Protein AF-A0A2E9MGS4-F1 (afdb_monomer_lite)

Secondary structure (DSSP, 8-state):
---HHHHHHHHHHS----TT-S-HHHHHHHHHHHHHHHHHHHTT---THHHH-TTSS-EEEEEEPTT-SSTT-EEEEEEE-GGGT-HHHHHHHT-HHHHHHHHHHH-S-------EEE---TT------S-------GGGTTTTT-----------B-SSPPPHHHHHHHHHHHT-TT--EEE--TTTTBSSSSPP--GGGTHHHHHHHHHHH-SSSEEE---TTGGGGTS-HHHHHHHHHHHHHTTT-HHIIIIIHHHHHHTPPPPPPPPP----PPP-

Sequence (280 aa):
MLSATEIESFRDQGFLVKRATFDADEIARLREGFTYIESLVEEGGIDPQYLSGKDREVHIHIQPQAGAADASVRCLRKVQWPSMSHPAFEQLRTSPKFAALLEPLIGTTLKQYINQINFKMPGGQIEFPWHQDIRPIPAFSAQVDNYVQTIIVVVRVDGEAPDPEWVSFFQAVAEQPQVYLKVSALVENSAQQPAPADTDYYRPTLDTLRAAFGEDRLFFGSNWPVCERSATYETCIGIVRDYFEARDTSEKFVWDNAKACYGLPDHPQPASEGTDGPSD

Structure (mmCIF, N/CA/C/O backbone):
data_AF-A0A2E9MGS4-F1
#
_entry.id   AF-A0A2E9MGS4-F1
#
loop_
_atom_site.group_PDB
_atom_site.id
_atom_site.type_symbol
_atom_site.label_atom_id
_atom_site.label_alt_id
_atom_site.label_comp_id
_atom_site.label_asym_id
_atom_site.label_entity_id
_atom_site.label_seq_id
_atom_site.pdbx_PDB_ins_code
_atom_site.Cartn_x
_atom_site.Cartn_y
_atom_site.Cartn_z
_atom_site.occupancy
_atom_site.B_iso_or_equiv
_atom_site.auth_seq_id
_atom_site.auth_comp_id
_atom_site.auth_asym_id
_atom_site.auth_atom_id
_atom_site.pdbx_PDB_model_num
ATOM 1 N N . MET A 1 1 ? -14.160 -21.605 2.314 1.00 84.38 1 MET A N 1
ATOM 2 C CA . MET A 1 1 ? -13.618 -21.097 1.037 1.00 84.38 1 MET A CA 1
ATOM 3 C C . MET A 1 1 ? -14.587 -20.092 0.439 1.00 84.38 1 MET A C 1
ATOM 5 O O . MET A 1 1 ? -15.795 -20.239 0.635 1.00 84.38 1 MET A O 1
ATOM 9 N N . LEU A 1 2 ? -14.063 -19.074 -0.237 1.00 94.00 2 LEU A N 1
ATOM 10 C CA . LEU A 1 2 ? -14.865 -18.136 -1.021 1.00 94.00 2 LEU A CA 1
ATOM 11 C C . LEU A 1 2 ? -15.141 -18.711 -2.413 1.00 94.00 2 LEU A C 1
ATOM 13 O O . LEU A 1 2 ? -14.295 -19.400 -2.978 1.00 94.00 2 LEU A O 1
ATOM 17 N N . SER A 1 3 ? -16.328 -18.447 -2.944 1.00 95.06 3 SER A N 1
ATOM 18 C CA . SER A 1 3 ? -16.670 -18.717 -4.344 1.00 95.06 3 SER A CA 1
ATOM 19 C C . SER A 1 3 ? -16.091 -17.643 -5.271 1.00 95.06 3 SER A C 1
ATOM 21 O O . SER A 1 3 ? -15.780 -16.538 -4.827 1.00 95.06 3 SER A O 1
ATOM 23 N N . ALA A 1 4 ? -15.992 -17.938 -6.572 1.00 96.38 4 ALA A N 1
ATOM 24 C CA . ALA A 1 4 ? -15.538 -16.968 -7.573 1.00 96.38 4 ALA A CA 1
ATOM 25 C C . ALA A 1 4 ? -16.390 -15.686 -7.562 1.00 96.38 4 ALA A C 1
ATOM 27 O O . ALA A 1 4 ? -15.848 -14.586 -7.537 1.00 96.38 4 ALA A O 1
ATOM 28 N N . THR A 1 5 ? -17.713 -15.828 -7.453 1.00 96.81 5 THR A N 1
ATOM 29 C CA . THR A 1 5 ? -18.650 -14.699 -7.377 1.00 96.81 5 THR A CA 1
ATOM 30 C C . THR A 1 5 ? -18.433 -13.835 -6.133 1.00 96.81 5 THR A C 1
ATOM 32 O O . THR A 1 5 ? -18.512 -12.614 -6.213 1.00 96.81 5 THR A O 1
ATOM 35 N N . GLU A 1 6 ? -18.127 -14.436 -4.977 1.00 96.56 6 GLU A N 1
ATOM 36 C CA . GLU A 1 6 ? -17.804 -13.675 -3.759 1.00 96.56 6 GLU A CA 1
ATOM 37 C C . GLU A 1 6 ? -16.495 -12.883 -3.918 1.00 96.56 6 GLU A C 1
ATOM 39 O O . GLU A 1 6 ? -16.398 -11.756 -3.435 1.00 96.56 6 GLU A O 1
ATOM 44 N N . ILE A 1 7 ? -15.502 -13.450 -4.610 1.00 96.75 7 ILE A N 1
ATOM 45 C CA . ILE A 1 7 ? -14.219 -12.785 -4.882 1.00 96.75 7 ILE A CA 1
ATOM 46 C C . ILE A 1 7 ? -14.409 -11.618 -5.856 1.00 96.75 7 ILE A C 1
ATOM 48 O O . ILE A 1 7 ? -13.893 -10.529 -5.615 1.00 96.75 7 ILE A O 1
ATOM 52 N N . GLU A 1 8 ? -15.157 -11.822 -6.941 1.00 96.38 8 GLU A N 1
ATOM 53 C CA . GLU A 1 8 ? -15.475 -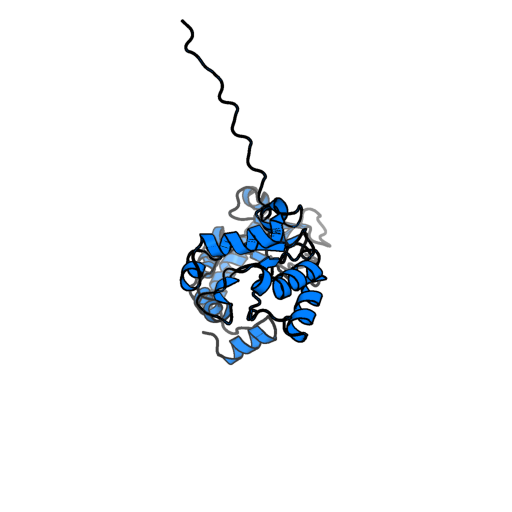10.765 -7.907 1.00 96.38 8 GLU A CA 1
ATOM 54 C C . GLU A 1 8 ? -16.277 -9.638 -7.256 1.00 96.38 8 GLU A C 1
ATOM 56 O O . GLU A 1 8 ? -15.905 -8.475 -7.384 1.00 96.38 8 GLU A O 1
ATOM 61 N N . SER A 1 9 ? -17.303 -9.975 -6.468 1.00 95.75 9 SER A N 1
ATOM 62 C CA . SER A 1 9 ? -18.088 -8.984 -5.729 1.00 95.75 9 SER A CA 1
ATOM 63 C C . SER A 1 9 ? -17.233 -8.180 -4.752 1.00 95.75 9 SER A C 1
ATOM 65 O O . SER A 1 9 ? -17.444 -6.978 -4.629 1.00 95.75 9 SER A O 1
ATOM 67 N N . PHE A 1 10 ? -16.270 -8.807 -4.067 1.00 95.62 10 PHE A N 1
ATOM 68 C CA . PHE A 1 10 ? -15.347 -8.086 -3.191 1.00 95.62 10 PHE A CA 1
ATOM 69 C C . PHE A 1 10 ? -14.479 -7.093 -3.974 1.00 95.62 10 PHE A C 1
ATOM 71 O O . PHE A 1 10 ? -14.284 -5.968 -3.523 1.00 95.62 10 PHE A O 1
ATOM 78 N N . ARG A 1 11 ? -13.968 -7.494 -5.146 1.00 93.19 11 ARG A N 1
ATOM 79 C CA . ARG A 1 11 ? -13.133 -6.633 -6.001 1.00 93.19 11 ARG A CA 1
ATOM 80 C C . ARG A 1 11 ? -13.907 -5.448 -6.576 1.00 93.19 11 ARG A C 1
ATOM 82 O O . ARG A 1 11 ? -13.329 -4.379 -6.716 1.00 93.19 11 ARG A O 1
ATOM 89 N N . ASP A 1 12 ? -15.183 -5.646 -6.886 1.00 95.44 12 ASP A N 1
ATOM 90 C CA . ASP A 1 12 ? -16.062 -4.614 -7.440 1.00 95.44 12 ASP A CA 1
ATOM 91 C C . ASP A 1 12 ? -16.575 -3.639 -6.363 1.00 95.44 12 ASP A C 1
ATOM 93 O O . ASP A 1 12 ? -16.521 -2.425 -6.531 1.00 95.44 12 ASP A O 1
ATOM 97 N N . GLN A 1 13 ? -17.029 -4.161 -5.219 1.00 94.38 13 GLN A N 1
ATOM 98 C CA . GLN A 1 13 ? -17.712 -3.370 -4.185 1.00 94.38 13 GLN A CA 1
ATOM 99 C C . GLN A 1 13 ? -16.785 -2.894 -3.055 1.00 94.38 13 GLN A C 1
ATOM 101 O O . GLN A 1 13 ? -17.169 -2.046 -2.252 1.00 94.38 13 GLN A O 1
ATOM 106 N N . GLY A 1 14 ? -15.588 -3.473 -2.929 1.00 89.69 14 GLY A N 1
ATOM 107 C CA . GLY A 1 14 ? -14.649 -3.197 -1.837 1.00 89.69 14 GLY A CA 1
ATOM 108 C C . GLY A 1 14 ? -15.016 -3.842 -0.492 1.00 89.69 14 GLY A C 1
ATOM 109 O O . GLY A 1 14 ? -14.298 -3.656 0.490 1.00 89.69 14 GLY A O 1
ATOM 110 N N . PHE A 1 15 ? -16.108 -4.613 -0.419 1.00 92.75 15 PHE A N 1
ATOM 111 C CA . PHE A 1 15 ? -16.510 -5.361 0.776 1.00 92.75 15 PHE A CA 1
ATOM 112 C C . PHE A 1 15 ? -17.219 -6.679 0.424 1.00 92.75 15 PHE A C 1
ATOM 114 O O . PHE A 1 15 ? -17.714 -6.868 -0.683 1.00 92.75 15 PHE A O 1
ATOM 121 N N . LEU A 1 16 ? -17.276 -7.604 1.390 1.00 94.25 16 LEU A N 1
ATOM 122 C CA . LEU A 1 16 ? -17.970 -8.889 1.271 1.00 94.25 16 LEU A CA 1
ATOM 123 C C . LEU A 1 16 ? -18.628 -9.269 2.603 1.00 94.25 16 LEU A C 1
ATOM 125 O O . LEU A 1 16 ? -18.038 -9.096 3.668 1.00 94.25 16 LEU A O 1
ATOM 129 N N . VAL A 1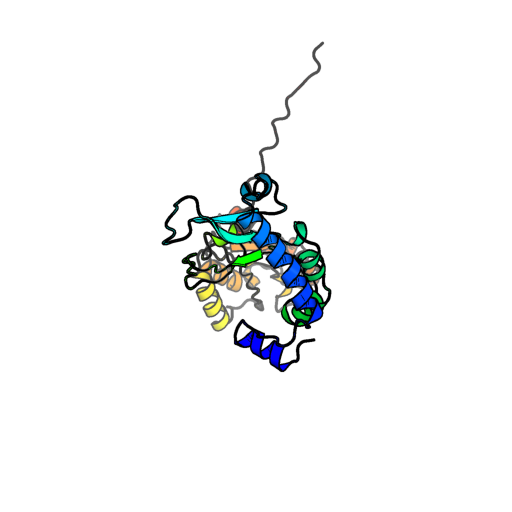 17 ? -19.821 -9.867 2.542 1.00 94.25 17 VAL A N 1
ATOM 130 C CA . VAL A 1 17 ? -20.495 -10.461 3.707 1.00 94.25 17 VAL A CA 1
ATOM 131 C C . VAL A 1 17 ? -20.441 -11.985 3.618 1.00 94.25 17 VAL A C 1
ATOM 133 O O . VAL A 1 17 ? -21.206 -12.593 2.871 1.00 94.25 17 VAL A O 1
ATOM 136 N N . LYS A 1 18 ? -19.586 -12.622 4.432 1.00 93.88 18 LYS A N 1
ATOM 137 C CA . LYS A 1 18 ? -19.562 -14.086 4.568 1.00 93.88 18 LYS A CA 1
ATOM 138 C C . LYS A 1 18 ? -20.474 -14.542 5.707 1.00 93.88 18 LYS A C 1
ATOM 140 O O . LYS A 1 18 ? -20.202 -14.287 6.881 1.00 93.88 18 LYS A O 1
ATOM 145 N N . ARG A 1 19 ? -21.575 -15.213 5.360 1.00 93.06 19 ARG A N 1
ATOM 146 C CA . ARG A 1 19 ? -22.531 -15.775 6.329 1.00 93.06 19 ARG A CA 1
ATOM 147 C C . ARG A 1 19 ? -22.048 -17.120 6.866 1.00 93.06 19 ARG A C 1
ATOM 149 O O . ARG A 1 19 ? -21.302 -17.818 6.188 1.00 93.06 19 ARG A O 1
ATOM 156 N N . ALA A 1 20 ? -22.519 -17.472 8.065 1.00 92.00 20 ALA A N 1
ATOM 157 C CA . ALA A 1 20 ? -22.199 -18.734 8.741 1.00 92.00 20 ALA A CA 1
ATOM 158 C C . ALA A 1 20 ? -20.684 -1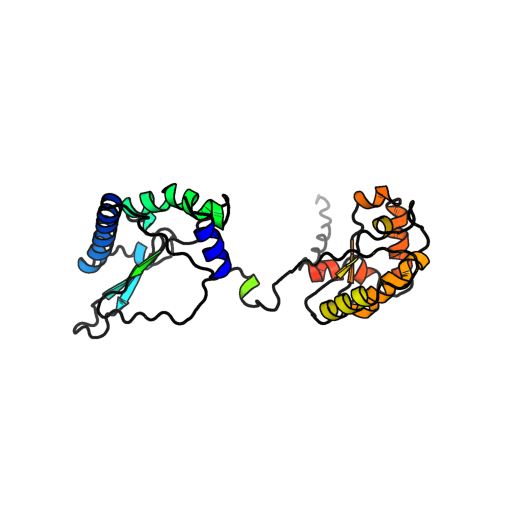8.991 8.884 1.00 92.00 20 ALA A C 1
ATOM 160 O O . ALA A 1 20 ? -20.222 -20.125 8.827 1.00 92.00 20 ALA A O 1
ATOM 161 N N . THR A 1 21 ? -19.903 -17.922 9.063 1.00 92.94 21 THR A N 1
ATOM 162 C CA . THR A 1 21 ? -18.462 -18.020 9.341 1.00 92.94 21 THR A CA 1
ATOM 163 C C . THR A 1 21 ? -18.199 -18.655 10.705 1.00 92.94 21 THR A C 1
ATOM 165 O O . THR A 1 21 ? -17.199 -19.348 10.863 1.00 92.94 21 THR A O 1
ATOM 168 N N . PHE A 1 22 ? -19.098 -18.443 11.668 1.00 94.50 22 PHE A N 1
ATOM 169 C CA . PHE A 1 22 ? -19.016 -18.993 13.016 1.00 94.50 22 PHE A CA 1
ATOM 170 C C . PHE A 1 22 ? -20.128 -20.010 13.247 1.00 94.50 22 PHE A C 1
ATOM 172 O O . PHE A 1 22 ? -21.271 -19.761 12.847 1.00 94.50 22 PHE A O 1
ATOM 179 N N . ASP A 1 23 ? -19.799 -21.117 13.902 1.00 95.12 23 ASP A N 1
ATOM 180 C CA . ASP A 1 23 ? -20.786 -22.061 14.419 1.00 95.12 23 ASP A CA 1
ATOM 181 C C . ASP A 1 23 ? -21.284 -21.668 15.826 1.00 95.12 23 ASP A C 1
ATOM 183 O O . ASP A 1 23 ? -20.876 -20.657 16.408 1.00 95.12 23 ASP A O 1
ATOM 187 N N . ALA A 1 24 ? -22.240 -22.437 16.353 1.00 97.31 24 ALA A N 1
ATOM 188 C CA . ALA A 1 24 ? -22.861 -22.152 17.643 1.00 97.31 24 ALA A CA 1
ATOM 189 C C . ALA A 1 24 ? -21.878 -22.266 18.820 1.00 97.31 24 ALA A C 1
ATOM 191 O O . ALA A 1 24 ? -21.980 -21.477 19.762 1.00 97.31 24 ALA A O 1
ATOM 192 N N . ASP A 1 25 ? -20.922 -23.193 18.751 1.00 95.94 25 ASP A N 1
ATOM 193 C CA . ASP A 1 25 ? -19.948 -23.440 19.815 1.00 95.94 25 ASP A CA 1
ATOM 194 C C . ASP A 1 25 ? -18.887 -22.335 19.837 1.00 95.94 25 ASP A C 1
ATOM 196 O O . ASP A 1 25 ? -18.520 -21.834 20.901 1.00 95.94 25 ASP A O 1
ATOM 200 N N . GLU A 1 26 ? -18.448 -21.875 18.664 1.00 95.38 26 GLU A N 1
ATOM 201 C CA . GLU A 1 26 ? -17.568 -20.715 18.526 1.00 95.38 26 GLU A CA 1
ATOM 202 C C . GLU A 1 26 ? -18.230 -19.442 19.059 1.00 95.38 26 GLU A C 1
ATOM 204 O O . GLU A 1 26 ? -17.597 -18.666 19.776 1.00 95.38 26 GLU A O 1
ATOM 209 N N . ILE A 1 27 ? -19.515 -19.230 18.756 1.00 96.44 27 ILE A N 1
ATOM 210 C CA . ILE A 1 27 ? -20.276 -18.094 19.292 1.00 96.44 27 ILE A CA 1
ATOM 211 C C . ILE A 1 27 ? -20.405 -18.200 20.816 1.00 96.44 27 ILE A C 1
ATOM 213 O O . ILE A 1 27 ? -20.228 -17.195 21.507 1.00 96.44 27 ILE A O 1
ATOM 217 N N . ALA A 1 28 ? -20.701 -19.387 21.352 1.00 96.88 28 ALA A N 1
ATOM 218 C CA . ALA A 1 28 ? -20.792 -19.608 22.794 1.00 96.88 28 ALA A CA 1
ATOM 219 C C . ALA A 1 28 ? -19.456 -19.319 23.494 1.00 96.88 28 ALA A C 1
ATOM 221 O O . ALA A 1 28 ? -19.424 -18.572 24.469 1.00 96.88 28 ALA A O 1
ATOM 222 N N . ARG A 1 29 ? -18.342 -19.800 22.937 1.00 95.81 29 ARG A N 1
ATOM 223 C CA . ARG A 1 29 ? -17.001 -19.538 23.473 1.00 95.81 29 ARG A CA 1
ATOM 224 C C . ARG A 1 29 ? -16.610 -18.065 23.393 1.00 95.81 29 ARG A C 1
ATOM 226 O O . ARG A 1 29 ? -16.000 -17.534 24.316 1.00 95.81 29 ARG A O 1
ATOM 233 N N . LEU A 1 30 ? -16.960 -17.374 22.308 1.00 95.56 30 LEU A N 1
ATOM 234 C CA . LEU A 1 30 ? -16.726 -15.933 22.220 1.00 95.56 30 LEU A CA 1
ATOM 235 C C . LEU A 1 30 ? -17.516 -15.186 23.292 1.00 95.56 30 LEU A C 1
ATOM 237 O O . LEU A 1 30 ? -16.952 -14.296 23.924 1.00 95.56 30 LEU A O 1
ATOM 241 N N . ARG A 1 31 ? -18.776 -15.571 23.543 1.00 96.50 31 ARG A N 1
ATOM 242 C CA . ARG A 1 31 ? -19.599 -14.983 24.612 1.00 96.50 31 ARG A CA 1
ATOM 243 C C . ARG A 1 31 ? -18.935 -15.087 25.980 1.00 96.50 31 ARG A C 1
ATOM 245 O O . ARG A 1 31 ? -18.943 -14.089 26.683 1.00 96.50 31 ARG A O 1
ATOM 252 N N . GLU A 1 32 ? -18.306 -16.213 26.315 1.00 96.31 32 GLU A N 1
ATOM 253 C CA . GLU A 1 32 ? -17.529 -16.342 27.561 1.00 96.31 32 GLU A CA 1
ATOM 254 C C . GLU A 1 32 ? -16.456 -15.245 27.670 1.00 96.31 32 GLU A C 1
ATOM 256 O O . GLU A 1 32 ? -16.353 -14.573 28.693 1.00 96.31 32 GLU A O 1
ATOM 261 N N . GLY A 1 33 ? -15.711 -14.997 26.586 1.00 94.56 33 GLY A N 1
ATOM 262 C CA . GLY A 1 33 ? -14.701 -13.937 26.546 1.00 94.56 33 GLY A CA 1
ATOM 263 C C . GLY A 1 33 ? -15.283 -12.522 26.636 1.00 94.56 33 GLY A C 1
ATOM 264 O O . GLY A 1 33 ? -14.689 -11.655 27.275 1.00 94.56 33 GLY A O 1
ATOM 265 N N . PHE A 1 34 ? -16.438 -12.268 26.011 1.00 94.06 34 PHE A N 1
ATOM 266 C CA . PHE A 1 34 ? -17.131 -10.978 26.124 1.00 94.06 34 PHE A CA 1
ATOM 267 C C . PHE A 1 34 ? -17.635 -10.739 27.550 1.00 94.06 34 PHE A C 1
ATOM 269 O O . PHE A 1 34 ? -17.366 -9.676 28.102 1.00 94.06 34 PHE A O 1
ATOM 276 N N . THR A 1 35 ? -18.273 -11.738 28.163 1.00 92.81 35 THR A N 1
ATOM 277 C CA . THR A 1 35 ? -18.738 -11.677 29.554 1.00 92.81 35 THR A CA 1
ATOM 278 C C . THR A 1 35 ? -17.580 -11.460 30.524 1.00 92.81 35 THR A C 1
ATOM 280 O O . THR A 1 35 ? -17.708 -10.662 31.445 1.00 92.81 35 THR A O 1
ATOM 283 N N . TYR A 1 36 ? -16.426 -12.093 30.288 1.00 91.50 36 TYR A N 1
ATOM 284 C CA . TYR A 1 36 ? -15.216 -11.826 31.065 1.00 91.50 36 TYR A CA 1
ATOM 285 C C . TYR A 1 36 ? -14.774 -10.355 30.966 1.00 91.50 36 TYR A C 1
ATOM 287 O O . TYR A 1 36 ? -14.500 -9.727 31.980 1.00 91.50 36 TYR A O 1
ATOM 295 N N . ILE A 1 37 ? -14.733 -9.767 29.763 1.00 90.00 37 ILE A N 1
ATOM 296 C CA . ILE A 1 37 ? -14.364 -8.348 29.601 1.00 90.00 37 ILE A CA 1
ATOM 297 C C . ILE A 1 37 ? -15.380 -7.421 30.290 1.00 90.00 37 ILE A C 1
ATOM 299 O O . ILE A 1 37 ? -14.984 -6.415 30.878 1.00 90.00 37 ILE A O 1
ATOM 303 N N . GLU A 1 38 ? -16.673 -7.734 30.203 1.00 88.50 38 GLU A N 1
ATOM 304 C CA . GLU A 1 38 ? -17.741 -6.969 30.857 1.00 88.50 38 GLU A CA 1
ATOM 305 C C . GLU A 1 38 ? -17.613 -7.015 32.386 1.00 88.50 38 GLU A C 1
ATOM 307 O O . GLU A 1 38 ? -17.660 -5.959 33.025 1.00 88.50 38 GLU A O 1
ATOM 312 N N . SER A 1 39 ? -17.333 -8.189 32.966 1.00 87.12 39 SER A N 1
ATOM 313 C CA . SER A 1 39 ? -17.189 -8.341 34.420 1.00 87.12 39 SER A CA 1
ATOM 314 C C . SER A 1 39 ? -16.017 -7.534 34.986 1.00 87.12 39 SER A C 1
ATOM 316 O O . SER A 1 39 ? -16.136 -6.968 36.071 1.00 87.12 39 SER A O 1
ATOM 318 N N . LEU A 1 40 ? -14.921 -7.374 34.228 1.00 83.88 40 LEU A N 1
ATOM 319 C CA . LEU A 1 40 ? -13.792 -6.523 34.636 1.00 83.88 40 LEU A CA 1
ATOM 320 C C . LEU A 1 40 ? -14.218 -5.071 34.908 1.00 83.88 40 LEU A C 1
ATOM 322 O O . LEU A 1 40 ? -13.629 -4.404 35.761 1.00 83.88 40 LEU A O 1
ATOM 326 N N . VAL A 1 41 ? -15.225 -4.568 34.186 1.00 79.56 41 VAL A N 1
ATOM 327 C CA . VAL A 1 41 ? -15.733 -3.199 34.357 1.00 79.56 41 VAL A CA 1
ATOM 328 C C . VAL A 1 41 ? -16.759 -3.123 35.480 1.00 79.56 41 VAL A C 1
ATOM 330 O O . VAL A 1 41 ? -16.698 -2.195 36.284 1.00 79.56 41 VAL A O 1
ATOM 333 N N . GLU A 1 42 ? -17.676 -4.089 35.554 1.00 77.94 42 GLU A N 1
ATOM 334 C CA . GLU A 1 42 ? -18.746 -4.124 36.561 1.00 77.94 42 GLU A CA 1
ATOM 335 C C . GLU A 1 42 ? -18.211 -4.292 37.985 1.00 77.94 42 GLU A C 1
ATOM 337 O O . GLU A 1 42 ? -18.686 -3.637 38.912 1.00 77.94 42 GLU A O 1
ATOM 342 N N . GLU A 1 43 ? -17.181 -5.118 38.159 1.00 77.75 43 GLU A N 1
ATOM 343 C CA . GLU A 1 43 ? -16.563 -5.380 39.461 1.00 77.75 43 GLU A CA 1
ATOM 344 C C . GLU A 1 43 ? -15.637 -4.234 39.918 1.00 77.75 43 GLU A C 1
ATOM 346 O O . GLU A 1 43 ? -15.089 -4.277 41.019 1.00 77.75 43 GLU A O 1
ATOM 351 N N . GLY A 1 44 ? -15.449 -3.195 39.089 1.00 68.62 44 GLY A N 1
ATOM 352 C CA . GLY A 1 44 ? -14.571 -2.055 39.381 1.00 68.62 44 GLY A CA 1
ATOM 353 C C . GLY A 1 44 ? -13.083 -2.420 39.456 1.00 68.62 44 GLY A C 1
ATOM 354 O O . GLY A 1 44 ? -12.289 -1.658 40.006 1.00 68.62 44 GLY A O 1
ATOM 355 N N . GLY A 1 45 ? -12.712 -3.587 38.921 1.00 67.50 45 GLY A N 1
ATOM 356 C CA . GLY A 1 45 ? -11.432 -4.259 39.144 1.00 67.50 45 GLY A CA 1
ATOM 357 C C . GLY A 1 45 ? -10.522 -4.335 37.922 1.00 67.50 45 GLY A C 1
ATOM 358 O O . GLY A 1 45 ? -9.666 -5.217 37.876 1.00 67.50 45 GLY A O 1
ATOM 359 N N . ILE A 1 46 ? -10.688 -3.457 36.922 1.00 79.88 46 ILE A N 1
ATOM 360 C CA . ILE A 1 46 ? -9.756 -3.418 35.788 1.00 79.88 46 ILE A CA 1
ATOM 361 C C . ILE A 1 46 ? -8.361 -3.139 36.337 1.00 79.88 46 ILE A C 1
ATOM 363 O O . ILE A 1 46 ? -8.111 -2.065 36.889 1.00 79.88 46 ILE A O 1
ATOM 367 N N . ASP A 1 47 ? -7.456 -4.098 36.152 1.00 79.50 47 ASP A N 1
ATOM 368 C CA . ASP A 1 47 ? -6.059 -3.905 36.499 1.00 79.50 47 ASP A CA 1
ATOM 369 C C . ASP A 1 47 ? -5.550 -2.620 35.816 1.00 79.50 47 ASP A C 1
ATOM 371 O O . ASP A 1 47 ? -5.652 -2.502 34.585 1.00 79.50 47 ASP A O 1
ATOM 375 N N . PRO A 1 48 ? -5.017 -1.641 36.576 1.00 83.00 48 PRO A N 1
ATOM 376 C CA . PRO A 1 48 ? -4.528 -0.382 36.026 1.00 83.00 48 PRO A CA 1
ATOM 377 C C . PRO A 1 48 ? -3.550 -0.548 34.857 1.00 83.00 48 PRO A C 1
ATOM 379 O O . PRO A 1 48 ? -3.476 0.339 33.999 1.00 83.00 48 PRO A O 1
ATOM 382 N N . GLN A 1 49 ? -2.839 -1.679 34.770 1.00 80.62 49 GLN A N 1
ATOM 383 C CA . GLN A 1 49 ? -1.966 -1.976 33.636 1.00 80.62 49 GLN A CA 1
ATOM 384 C C . GLN A 1 49 ? -2.727 -1.955 32.298 1.00 80.62 49 GLN A C 1
ATOM 386 O O . GLN A 1 49 ? -2.248 -1.356 31.330 1.00 80.62 49 GLN A O 1
ATOM 391 N N . TYR A 1 50 ? -3.958 -2.481 32.269 1.00 83.31 50 TYR A N 1
ATOM 392 C CA . TYR A 1 50 ? -4.807 -2.542 31.076 1.00 83.31 50 TYR A CA 1
ATOM 393 C C . TYR A 1 50 ? -5.432 -1.199 30.698 1.00 83.31 50 TYR A C 1
ATOM 395 O O . TYR A 1 50 ? -5.950 -1.073 29.592 1.00 83.31 50 TYR A O 1
ATOM 403 N N . LEU A 1 51 ? -5.370 -0.191 31.570 1.00 83.94 51 LEU A N 1
ATOM 404 C CA . LEU A 1 51 ? -5.844 1.170 31.291 1.00 83.94 51 LEU A CA 1
ATOM 405 C C . LEU A 1 51 ? -4.736 2.088 30.757 1.00 83.94 51 LEU A C 1
ATOM 407 O O . LEU A 1 51 ? -5.022 3.144 30.197 1.00 83.94 51 LEU A O 1
ATOM 411 N N . SER A 1 52 ? -3.467 1.722 30.959 1.00 75.50 52 SER A N 1
ATOM 412 C CA . SER A 1 52 ? -2.329 2.595 30.652 1.00 75.50 52 SER A CA 1
ATOM 413 C C . SER A 1 52 ? -1.898 2.554 29.181 1.00 75.50 52 SER A C 1
ATOM 415 O O . SER A 1 52 ? -1.324 3.524 28.683 1.00 75.50 52 SER A O 1
ATOM 417 N N . GLY A 1 53 ? -2.122 1.423 28.499 1.00 64.62 53 GLY A N 1
ATOM 418 C CA . GLY A 1 53 ? -1.695 1.185 27.116 1.00 64.62 53 GLY A CA 1
ATOM 419 C C . GLY A 1 53 ? -0.175 1.220 26.882 1.00 64.62 53 GLY A C 1
ATOM 420 O O . GLY A 1 53 ? 0.249 1.198 25.726 1.00 64.62 53 GLY A O 1
ATOM 421 N N . LYS A 1 54 ? 0.653 1.295 27.938 1.00 60.44 54 LYS A N 1
ATOM 422 C CA . LYS A 1 54 ? 2.111 1.497 27.827 1.00 60.44 54 LYS A CA 1
ATOM 423 C C . LYS A 1 54 ? 2.882 0.228 27.448 1.00 60.44 54 LYS A C 1
ATOM 425 O O . LYS A 1 54 ? 3.815 0.324 26.656 1.00 60.44 54 LYS A O 1
ATOM 430 N N . ASP A 1 55 ? 2.424 -0.943 27.894 1.00 57.62 55 ASP A N 1
ATOM 431 C CA . ASP A 1 55 ? 3.160 -2.215 27.757 1.00 57.62 55 ASP A CA 1
ATOM 432 C C . ASP A 1 55 ? 2.608 -3.154 26.658 1.00 57.62 55 ASP A C 1
ATOM 434 O O . ASP A 1 55 ? 2.853 -4.353 26.643 1.00 57.62 55 ASP A O 1
ATOM 438 N N . ARG A 1 56 ? 1.915 -2.577 25.664 1.00 57.59 56 ARG A N 1
ATOM 439 C CA . ARG A 1 56 ? 1.533 -3.159 24.354 1.00 57.59 56 ARG A CA 1
ATOM 440 C C . ARG A 1 56 ? 0.670 -4.426 24.293 1.00 57.59 56 ARG A C 1
ATOM 442 O O . ARG A 1 56 ? 0.207 -4.711 23.191 1.00 57.59 56 ARG A O 1
ATOM 449 N N . GLU A 1 57 ? 0.390 -5.151 25.369 1.00 75.25 57 GLU A N 1
ATOM 450 C CA . GLU A 1 57 ? -0.320 -6.433 25.208 1.00 75.25 57 GLU A CA 1
ATOM 451 C C . GLU A 1 57 ? -1.846 -6.350 25.243 1.00 75.25 57 GLU A C 1
ATOM 453 O O . GLU A 1 57 ? -2.477 -7.014 24.435 1.00 75.25 57 GLU A O 1
ATOM 458 N N . VAL A 1 58 ? -2.462 -5.536 26.105 1.00 86.44 58 VAL A N 1
ATOM 459 C CA . VAL A 1 58 ? -3.925 -5.331 26.131 1.00 86.44 58 VAL A CA 1
ATOM 460 C C . VAL A 1 58 ? -4.220 -3.898 26.554 1.00 86.44 58 VAL A C 1
ATOM 462 O O . VAL A 1 58 ? -3.610 -3.391 27.494 1.00 86.44 58 VAL A O 1
ATOM 465 N N . HIS A 1 59 ? -5.175 -3.244 25.891 1.00 89.75 59 HIS A N 1
ATOM 466 C CA . HIS A 1 59 ? -5.654 -1.923 26.307 1.00 89.75 59 HIS A CA 1
ATOM 467 C C . HIS A 1 59 ? -7.180 -1.871 26.314 1.00 89.75 59 HIS A C 1
ATOM 469 O O . HIS A 1 59 ? -7.824 -1.990 25.267 1.00 89.75 59 HIS A O 1
ATOM 475 N N . ILE A 1 60 ? -7.753 -1.679 27.500 1.00 90.06 60 ILE A N 1
ATOM 476 C CA . ILE A 1 60 ? -9.190 -1.572 27.732 1.00 90.06 60 ILE A CA 1
ATOM 477 C C . ILE A 1 60 ? -9.552 -0.092 27.823 1.00 90.06 60 ILE A C 1
ATOM 479 O O . ILE A 1 60 ? -9.194 0.614 28.761 1.00 90.06 60 ILE A O 1
ATOM 483 N N . HIS A 1 61 ? -10.296 0.378 26.831 1.00 89.00 61 HIS A N 1
ATOM 484 C CA . HIS A 1 61 ? -10.830 1.725 26.803 1.00 89.00 61 HIS A CA 1
ATOM 485 C C . HIS A 1 61 ? -12.213 1.742 27.444 1.00 89.00 61 HIS A C 1
ATOM 487 O O . HIS A 1 61 ? -13.174 1.191 26.896 1.00 89.00 61 HIS A O 1
ATOM 493 N N . ILE A 1 62 ? -12.306 2.452 28.562 1.00 88.06 62 ILE A N 1
ATOM 494 C CA . ILE A 1 62 ? -13.562 2.820 29.208 1.00 88.06 62 ILE A CA 1
ATOM 495 C C . ILE A 1 62 ? -13.831 4.313 29.029 1.00 88.06 62 ILE A C 1
ATOM 497 O O . ILE A 1 62 ? -12.914 5.113 28.841 1.00 88.06 62 ILE A O 1
ATOM 501 N N . GLN A 1 63 ? -15.097 4.699 29.096 1.00 85.75 63 GLN A N 1
ATOM 502 C CA . GLN A 1 63 ? -15.519 6.093 28.986 1.00 85.75 63 GLN A CA 1
ATOM 503 C C . GLN A 1 63 ? -16.685 6.392 29.935 1.00 85.75 63 GLN A C 1
ATOM 505 O O . GLN A 1 63 ? -17.399 5.464 30.320 1.00 85.75 63 GLN A O 1
ATOM 510 N N . PRO A 1 64 ? -16.907 7.663 30.317 1.00 84.12 64 PRO A N 1
ATOM 511 C CA . PRO A 1 64 ? -18.101 8.053 31.059 1.00 84.12 64 PRO A CA 1
ATOM 512 C C . PRO A 1 64 ? -19.379 7.638 30.324 1.00 84.12 64 PRO A C 1
ATOM 514 O O . PRO A 1 64 ? -19.445 7.700 29.094 1.00 84.12 64 PRO A O 1
ATOM 517 N N . GLN A 1 65 ? -20.391 7.220 31.079 1.00 83.44 65 GLN A N 1
ATOM 518 C CA . GLN A 1 65 ? -21.706 6.909 30.525 1.00 83.44 65 GLN A CA 1
ATOM 519 C C . GLN A 1 65 ? -22.568 8.177 30.467 1.00 83.44 65 GLN A C 1
ATOM 521 O O . GLN A 1 65 ? -22.793 8.838 31.482 1.00 83.44 65 GLN A O 1
ATOM 526 N N . ALA A 1 66 ? -23.071 8.520 29.280 1.00 79.12 66 ALA A N 1
ATOM 527 C CA . ALA A 1 66 ? -23.934 9.681 29.105 1.00 79.12 66 ALA A CA 1
ATOM 528 C C . ALA A 1 66 ? -25.289 9.452 29.794 1.00 79.12 66 ALA A C 1
ATOM 530 O O . ALA A 1 66 ? -25.927 8.414 29.610 1.00 79.12 66 ALA A O 1
ATOM 531 N N . GLY A 1 67 ? -25.734 10.433 30.584 1.00 74.75 67 GLY A N 1
ATOM 532 C CA . GLY A 1 67 ? -27.009 10.373 31.307 1.00 74.75 67 GLY A CA 1
ATOM 533 C C . GLY A 1 67 ? -27.002 9.506 32.572 1.00 74.75 67 GLY A C 1
ATOM 534 O O . GLY A 1 67 ? -28.066 9.293 33.151 1.00 74.75 67 GLY A O 1
ATOM 535 N N . ALA A 1 68 ? -25.843 9.012 33.020 1.00 78.44 68 ALA A N 1
ATOM 536 C CA . ALA A 1 68 ? -25.737 8.339 34.311 1.00 78.44 68 ALA A CA 1
ATOM 537 C C . ALA A 1 68 ? -25.947 9.333 35.468 1.00 78.44 68 ALA A C 1
ATOM 539 O O . ALA A 1 68 ? -25.427 10.449 35.440 1.00 78.44 68 ALA A O 1
ATOM 540 N N . ALA A 1 69 ? -26.697 8.917 36.495 1.00 77.75 69 ALA A N 1
ATOM 541 C CA . ALA A 1 69 ? -26.916 9.721 37.701 1.00 77.75 69 ALA A CA 1
ATOM 542 C C . ALA A 1 69 ? -25.620 9.934 38.503 1.00 77.75 69 ALA A C 1
ATOM 544 O O . ALA A 1 69 ? -25.460 10.957 39.164 1.00 77.75 69 ALA A O 1
ATOM 545 N N . ASP A 1 70 ? -24.697 8.974 38.417 1.00 78.44 70 ASP A N 1
ATOM 546 C CA . ASP A 1 70 ? -23.369 9.045 39.009 1.00 78.44 70 ASP A CA 1
ATOM 547 C C . ASP A 1 70 ? -22.308 9.209 37.907 1.00 78.44 70 ASP A C 1
ATOM 549 O O . ASP A 1 70 ? -22.159 8.370 37.016 1.00 78.44 70 ASP A O 1
ATOM 553 N N . ALA A 1 71 ? -21.546 10.302 37.991 1.00 73.62 71 ALA A N 1
ATOM 554 C CA . ALA A 1 71 ? -20.461 10.630 37.072 1.00 73.62 71 ALA A CA 1
ATOM 555 C C . ALA A 1 71 ? -19.244 9.694 37.199 1.00 73.62 71 ALA A C 1
ATOM 557 O O . ALA A 1 71 ? -18.312 9.807 36.399 1.00 73.62 71 ALA A O 1
ATOM 558 N N . SER A 1 72 ? -19.218 8.788 38.182 1.00 75.94 72 SER A N 1
ATOM 559 C CA . SER A 1 72 ? -18.215 7.729 38.327 1.00 75.94 72 SER A CA 1
ATOM 560 C C . SER A 1 72 ? -18.478 6.535 37.404 1.00 75.94 72 SER A C 1
ATOM 562 O O . SER A 1 72 ? -17.540 5.813 37.070 1.00 75.94 72 SER A O 1
ATOM 564 N N . VAL A 1 73 ? -19.712 6.377 36.909 1.00 76.12 73 VAL A N 1
ATOM 565 C CA . VAL A 1 73 ? -20.100 5.248 36.059 1.00 76.12 73 VAL A CA 1
ATOM 566 C C . VAL A 1 73 ? -19.333 5.296 34.740 1.00 76.12 73 VAL A C 1
ATOM 568 O O . VAL A 1 73 ? -19.227 6.333 34.067 1.00 76.12 73 VAL A O 1
ATOM 571 N N . ARG A 1 74 ? -18.747 4.157 34.378 1.00 83.12 74 ARG A N 1
ATOM 572 C CA . ARG A 1 74 ? -17.975 3.966 33.152 1.00 83.12 74 ARG A CA 1
ATOM 573 C C . ARG A 1 74 ? -18.583 2.829 32.347 1.00 83.12 74 ARG A C 1
ATOM 575 O O . ARG A 1 74 ? -19.114 1.882 32.909 1.00 83.12 74 ARG A O 1
ATOM 582 N N . CYS A 1 75 ? -18.466 2.916 31.030 1.00 85.88 75 CYS A N 1
ATOM 583 C CA . CYS A 1 75 ? -18.855 1.851 30.115 1.00 85.88 75 CYS A CA 1
ATOM 584 C C . CYS A 1 75 ? -17.699 1.493 29.177 1.00 85.88 75 CYS A C 1
ATOM 586 O O . CYS A 1 75 ? -16.814 2.314 28.906 1.00 85.88 75 CYS A O 1
ATOM 588 N N . LEU A 1 76 ? -17.712 0.252 28.689 1.00 89.44 76 LEU A N 1
ATOM 589 C CA . LEU A 1 76 ? -16.753 -0.239 27.706 1.00 89.44 76 LEU A CA 1
ATOM 590 C C . LEU A 1 76 ? -16.923 0.473 26.367 1.00 89.44 76 LEU A C 1
ATOM 592 O O . LEU A 1 76 ? -18.031 0.620 25.852 1.00 89.44 76 LEU A O 1
ATOM 596 N N . ARG A 1 77 ? -15.796 0.852 25.768 1.00 88.94 77 ARG A N 1
ATOM 597 C CA . ARG A 1 77 ? -15.743 1.406 24.413 1.00 88.94 77 ARG A CA 1
ATOM 598 C C . ARG A 1 77 ? -15.035 0.465 23.455 1.00 88.94 77 ARG A C 1
ATOM 600 O O . ARG A 1 77 ? -15.525 0.194 22.362 1.00 88.94 77 ARG A O 1
ATOM 607 N N . LYS A 1 78 ? -13.841 0.017 23.831 1.00 91.44 78 LYS A N 1
ATOM 608 C CA . LYS A 1 78 ? -12.959 -0.750 22.952 1.00 91.44 78 LYS A CA 1
ATOM 609 C C . LYS A 1 78 ? -11.978 -1.563 23.778 1.00 91.44 78 LYS A C 1
ATOM 611 O O . LYS A 1 78 ? -11.490 -1.070 24.787 1.00 91.44 78 LYS A O 1
ATOM 616 N N . VAL A 1 79 ? -11.618 -2.745 23.301 1.00 91.88 79 VAL A N 1
ATOM 617 C CA . VAL A 1 79 ? -10.458 -3.489 23.802 1.00 91.88 79 VAL A CA 1
ATOM 618 C C . VAL A 1 79 ? -9.502 -3.729 22.647 1.00 91.88 79 VAL A C 1
ATOM 620 O O . VAL A 1 79 ? -9.916 -4.240 21.610 1.00 91.88 79 VAL A O 1
ATOM 623 N N . GLN A 1 80 ? -8.241 -3.334 22.803 1.00 91.88 80 GLN A N 1
ATOM 624 C CA . GLN A 1 80 ? -7.164 -3.662 21.870 1.00 91.88 80 GLN A CA 1
ATOM 625 C C . GLN A 1 80 ? -6.416 -4.894 22.369 1.00 91.88 80 GLN A C 1
ATOM 627 O O . GLN A 1 80 ? -6.172 -5.019 23.567 1.00 91.88 80 GLN A O 1
ATOM 632 N N . TRP A 1 81 ? -6.065 -5.771 21.431 1.00 91.25 81 TRP A N 1
ATOM 633 C CA . TRP A 1 81 ? -5.412 -7.062 21.652 1.00 91.25 81 TRP A CA 1
ATOM 634 C C . TRP A 1 81 ? -6.103 -7.983 22.679 1.00 91.25 81 TRP A C 1
ATOM 636 O O . TRP A 1 81 ? -5.436 -8.607 23.498 1.00 91.25 81 TRP A O 1
ATOM 646 N N . PRO A 1 82 ? -7.440 -8.157 22.614 1.00 91.88 82 PRO A N 1
ATOM 647 C CA . PRO A 1 82 ? -8.180 -9.038 23.529 1.00 91.88 82 PRO A CA 1
ATOM 648 C C . PRO A 1 82 ? -7.718 -10.504 23.491 1.00 91.88 82 PRO A C 1
ATOM 650 O O . PRO A 1 82 ? -7.957 -11.258 24.427 1.00 91.88 82 PRO A O 1
ATOM 653 N N . SER A 1 83 ? -7.028 -10.934 22.434 1.00 91.75 83 SER A N 1
ATOM 654 C CA . SER A 1 83 ? -6.410 -12.260 22.376 1.00 91.75 83 SER A CA 1
ATOM 655 C C . SER A 1 83 ? -5.447 -12.545 23.526 1.00 91.75 83 SER A C 1
ATOM 657 O O . SER A 1 83 ? -5.342 -13.684 23.960 1.00 91.75 83 SER A O 1
ATOM 659 N N . MET A 1 84 ? -4.792 -11.515 24.058 1.00 88.88 84 MET A N 1
ATOM 660 C CA . MET A 1 84 ? -3.874 -11.663 25.185 1.00 88.88 84 MET A CA 1
ATOM 661 C C . MET A 1 84 ? -4.606 -11.693 26.538 1.00 88.88 84 MET A C 1
ATOM 663 O O . MET A 1 84 ? -3.996 -12.046 27.541 1.00 88.88 84 MET A O 1
ATOM 667 N N . SER A 1 85 ? -5.903 -11.352 26.588 1.00 87.25 85 SER A N 1
ATOM 668 C CA . SER A 1 85 ? -6.687 -11.340 27.832 1.00 87.25 85 SER A CA 1
ATOM 669 C C . SER A 1 85 ? -7.576 -12.567 28.030 1.00 87.25 85 SER A C 1
ATOM 671 O O . SER A 1 85 ? -7.918 -12.874 29.168 1.00 87.25 85 SER A O 1
ATOM 673 N N . HIS A 1 86 ? -7.973 -13.277 26.966 1.00 91.88 86 HIS A N 1
ATOM 674 C CA . HIS A 1 86 ? -8.840 -14.450 27.103 1.00 91.88 86 HIS A CA 1
ATOM 675 C C . HIS A 1 86 ? -8.611 -15.508 26.001 1.00 91.88 86 HIS A C 1
ATOM 677 O O . HIS A 1 86 ? -8.590 -15.161 24.813 1.00 91.88 86 HIS A O 1
ATOM 683 N N . PRO A 1 87 ? -8.549 -16.818 26.339 1.00 94.62 87 PRO A N 1
ATOM 684 C CA . PRO A 1 87 ? -8.278 -17.889 25.372 1.00 94.62 87 PRO A CA 1
ATOM 685 C C . PRO A 1 87 ? -9.253 -17.956 24.193 1.00 94.62 87 PRO A C 1
ATOM 687 O O . PRO A 1 87 ? -8.851 -18.306 23.086 1.00 94.62 87 PRO A O 1
ATOM 690 N N . ALA A 1 88 ? -10.525 -17.603 24.405 1.00 95.75 88 ALA A N 1
ATOM 691 C CA . ALA A 1 88 ? -11.526 -17.564 23.334 1.00 95.75 88 ALA A CA 1
ATOM 692 C C . ALA A 1 88 ? -11.098 -16.663 22.162 1.00 95.75 88 ALA A C 1
ATOM 694 O O . ALA A 1 88 ? -11.281 -17.016 20.997 1.00 95.75 88 ALA A O 1
ATOM 695 N N . PHE A 1 89 ? -10.498 -15.510 22.468 1.00 94.81 89 PHE A N 1
ATOM 696 C CA . PHE A 1 89 ? -10.062 -14.554 21.459 1.00 94.81 89 PHE A CA 1
ATOM 697 C C . PHE A 1 89 ? -8.764 -14.998 20.785 1.00 94.81 89 PHE A C 1
ATOM 699 O O . PHE A 1 89 ? -8.630 -14.817 19.577 1.00 94.81 89 PHE A O 1
ATOM 706 N N . GLU A 1 90 ? -7.837 -15.621 21.518 1.00 94.06 90 GLU A N 1
ATOM 707 C CA . GLU A 1 90 ? -6.596 -16.163 20.947 1.00 94.06 90 GLU A CA 1
ATOM 708 C C . GLU A 1 90 ? -6.852 -17.328 19.991 1.00 94.06 90 GLU A C 1
ATOM 710 O O . GLU A 1 90 ? -6.319 -17.355 18.879 1.00 94.06 90 GLU A O 1
ATOM 715 N N . GLN A 1 91 ? -7.717 -18.264 20.388 1.00 94.12 91 GLN A N 1
ATOM 716 C CA . GLN A 1 91 ? -8.127 -19.380 19.534 1.00 94.12 91 GLN A CA 1
ATOM 717 C C . GLN A 1 91 ? -8.758 -18.876 18.238 1.00 94.12 91 GLN A C 1
ATOM 719 O O . GLN A 1 91 ? -8.474 -19.398 17.161 1.00 94.12 91 GLN A O 1
ATOM 724 N N . LEU A 1 92 ? -9.582 -17.828 18.326 1.00 92.06 92 LEU A N 1
ATOM 725 C CA . LEU A 1 92 ? -10.152 -17.218 17.138 1.00 92.06 92 LEU A CA 1
ATOM 726 C C . LEU A 1 92 ? -9.083 -16.513 16.293 1.00 92.06 92 LEU A C 1
ATOM 728 O O . LEU A 1 92 ? -9.038 -16.703 15.079 1.00 92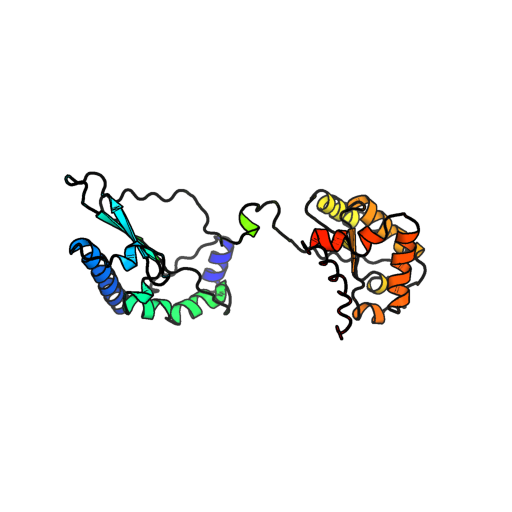.06 92 LEU A O 1
ATOM 732 N N . ARG A 1 93 ? -8.211 -15.721 16.926 1.00 91.38 93 ARG A N 1
ATOM 733 C CA . ARG A 1 93 ? -7.149 -14.950 16.264 1.00 91.38 93 ARG A CA 1
ATOM 734 C C . ARG A 1 93 ? -6.220 -15.836 15.439 1.00 91.38 93 ARG A C 1
ATOM 736 O O . ARG A 1 93 ? -5.809 -15.447 14.351 1.00 91.38 93 ARG A O 1
ATOM 743 N N . THR A 1 94 ? -5.898 -17.009 15.970 1.00 91.81 94 THR A N 1
ATOM 744 C CA . THR A 1 94 ? -4.987 -17.987 15.362 1.00 91.81 94 THR A CA 1
ATOM 745 C C . THR A 1 94 ? -5.705 -19.038 14.517 1.00 91.81 94 THR A C 1
ATOM 747 O O . THR A 1 94 ? -5.060 -19.917 13.947 1.00 91.81 94 THR A O 1
ATOM 750 N N . SER A 1 95 ? -7.033 -18.945 14.387 1.00 92.75 95 SER A N 1
ATOM 751 C CA . SER A 1 95 ? -7.819 -19.907 13.624 1.00 92.75 95 SER A CA 1
ATOM 752 C C . SER A 1 95 ? -7.411 -19.906 12.144 1.00 92.75 95 SER A C 1
ATOM 754 O O . SER A 1 95 ? -7.459 -18.856 11.489 1.00 92.75 95 SER A O 1
ATOM 756 N N . PRO A 1 96 ? -7.107 -21.079 11.550 1.00 91.94 96 PRO A N 1
ATOM 757 C CA . PRO A 1 96 ? -6.771 -21.179 10.129 1.00 91.94 96 PRO A CA 1
ATOM 758 C C . PRO A 1 96 ? -7.946 -20.785 9.223 1.00 91.94 96 PRO A C 1
ATOM 760 O O . PRO A 1 96 ? -7.751 -20.505 8.040 1.00 91.94 96 PRO A O 1
ATOM 763 N N . LYS A 1 97 ? -9.165 -20.709 9.777 1.00 91.38 97 LYS A N 1
ATOM 764 C CA . LYS A 1 97 ? -10.374 -20.264 9.079 1.00 91.38 97 LYS A CA 1
ATOM 765 C C . LYS A 1 97 ? -10.192 -18.890 8.435 1.00 91.38 97 LYS A C 1
ATOM 767 O O . LYS A 1 97 ? -10.634 -18.704 7.304 1.00 91.38 97 LYS A O 1
ATOM 772 N N . PHE A 1 98 ? -9.535 -17.947 9.115 1.00 90.56 98 PHE A N 1
ATOM 773 C CA . PHE A 1 98 ? -9.326 -16.606 8.563 1.00 90.56 98 PHE A CA 1
ATOM 774 C C . PHE A 1 98 ? -8.260 -16.583 7.482 1.00 90.56 98 PHE A C 1
ATOM 776 O O . PHE A 1 98 ? -8.470 -15.931 6.466 1.00 90.56 98 PHE A O 1
ATOM 783 N N . ALA A 1 99 ? -7.166 -17.328 7.651 1.00 89.75 99 ALA A N 1
ATOM 784 C CA . ALA A 1 99 ? -6.164 -17.460 6.599 1.00 89.75 99 ALA A CA 1
ATOM 785 C C . ALA A 1 99 ? -6.797 -18.028 5.318 1.00 89.75 99 ALA A C 1
ATOM 787 O O . ALA A 1 99 ? -6.710 -17.403 4.268 1.00 89.75 99 ALA A O 1
ATOM 788 N N . ALA A 1 100 ? -7.557 -19.123 5.432 1.00 91.69 100 ALA A N 1
ATOM 789 C CA . ALA A 1 100 ? -8.255 -19.738 4.301 1.00 91.69 100 ALA A CA 1
ATOM 790 C C . ALA A 1 100 ? -9.357 -18.847 3.691 1.00 91.69 100 ALA A C 1
ATOM 792 O O . ALA A 1 100 ? -9.686 -18.971 2.511 1.00 91.69 100 ALA A O 1
ATOM 793 N N . LEU A 1 101 ? -9.979 -17.973 4.489 1.00 92.56 101 LEU A N 1
ATOM 794 C CA . LEU A 1 101 ? -10.980 -17.021 4.005 1.00 92.56 101 LEU A CA 1
ATOM 795 C C . LEU A 1 101 ? -10.338 -15.853 3.246 1.00 92.56 101 LEU A C 1
ATOM 797 O O . LEU A 1 101 ? -10.899 -15.397 2.253 1.00 92.56 101 LEU A O 1
ATOM 801 N N . LEU A 1 102 ? -9.192 -15.366 3.725 1.00 91.56 102 LEU A N 1
ATOM 802 C CA . LEU A 1 102 ? -8.512 -14.178 3.210 1.00 91.56 102 LEU A CA 1
ATOM 803 C C . LEU A 1 102 ? -7.557 -14.484 2.054 1.00 91.56 102 LEU A C 1
ATOM 805 O O . LEU A 1 102 ? -7.344 -13.615 1.213 1.00 91.56 102 LEU A O 1
ATOM 809 N N . GLU A 1 103 ? -7.015 -15.699 1.979 1.00 93.56 103 GLU A N 1
ATOM 810 C CA . GLU A 1 103 ? -6.040 -16.100 0.961 1.00 93.56 103 GLU A CA 1
ATOM 811 C C . GLU A 1 103 ? -6.479 -15.783 -0.482 1.00 93.56 103 GLU A C 1
ATOM 813 O O . GLU A 1 103 ? -5.696 -15.164 -1.205 1.00 93.56 103 GLU A O 1
ATOM 818 N N . PRO A 1 104 ? -7.723 -16.070 -0.919 1.00 94.19 104 PRO A N 1
ATOM 819 C CA . PRO A 1 104 ? -8.153 -15.733 -2.279 1.00 94.19 104 PRO A CA 1
ATOM 820 C C . PRO A 1 104 ? -8.267 -14.223 -2.550 1.00 94.19 104 PRO A C 1
ATOM 822 O O . PRO A 1 104 ? -8.343 -13.811 -3.709 1.00 94.19 104 PRO A O 1
ATOM 825 N N . LEU A 1 105 ? -8.330 -13.400 -1.497 1.00 92.06 105 LEU A N 1
ATOM 826 C CA . LEU A 1 105 ? -8.503 -11.950 -1.591 1.00 92.06 105 LEU A CA 1
ATOM 827 C C . LEU A 1 105 ? -7.166 -11.207 -1.540 1.00 92.06 105 LEU A C 1
ATOM 829 O O . LEU A 1 105 ? -6.957 -10.284 -2.322 1.00 92.06 105 LEU A O 1
ATOM 833 N N . ILE A 1 106 ? -6.281 -11.594 -0.618 1.00 86.31 106 ILE A N 1
ATOM 834 C CA . ILE A 1 106 ? -5.048 -10.851 -0.301 1.00 86.31 106 ILE A CA 1
ATOM 835 C C . ILE A 1 106 ? -3.785 -11.726 -0.270 1.00 86.31 106 ILE A C 1
ATOM 837 O O . ILE A 1 106 ? -2.710 -11.245 0.087 1.00 86.31 106 ILE A O 1
ATOM 841 N N . GLY A 1 107 ? -3.892 -12.993 -0.676 1.00 89.88 107 GLY A N 1
ATOM 842 C CA . GLY A 1 107 ? -2.784 -13.945 -0.721 1.00 89.88 107 GLY A CA 1
ATOM 843 C C . GLY A 1 107 ? -2.433 -14.551 0.639 1.00 89.88 107 GLY A C 1
ATOM 844 O O . GLY A 1 107 ? -3.140 -14.392 1.632 1.00 89.88 107 GLY A O 1
ATOM 845 N N . THR A 1 108 ? -1.315 -15.273 0.683 1.00 87.69 108 THR A N 1
ATOM 846 C CA . THR A 1 108 ? -0.882 -16.058 1.854 1.00 87.69 108 THR A CA 1
ATOM 847 C C . THR A 1 108 ? -0.019 -15.271 2.843 1.00 87.69 108 THR A C 1
ATOM 849 O O . THR A 1 108 ? 0.219 -15.723 3.963 1.00 87.69 108 THR A O 1
ATOM 852 N N . THR A 1 109 ? 0.437 -14.076 2.466 1.00 84.25 109 THR A N 1
ATOM 853 C CA . THR A 1 109 ? 1.307 -13.241 3.302 1.00 84.25 109 THR A CA 1
ATOM 854 C C . THR A 1 109 ? 0.473 -12.322 4.189 1.00 84.25 109 THR A C 1
ATOM 856 O O . THR A 1 109 ? 0.232 -11.157 3.871 1.00 84.25 109 THR A O 1
ATOM 859 N N . LEU A 1 110 ? 0.030 -12.849 5.330 1.00 79.94 110 LEU A N 1
ATOM 860 C CA . LEU A 1 110 ? -0.775 -12.111 6.302 1.00 79.94 110 LEU A CA 1
ATOM 861 C C . LEU A 1 110 ? 0.090 -11.576 7.443 1.00 79.94 110 LEU A C 1
ATOM 863 O O . LEU A 1 110 ? 0.770 -12.325 8.140 1.00 79.94 110 LEU A O 1
ATOM 867 N N . LYS A 1 111 ? 0.006 -10.265 7.681 1.00 82.19 111 LYS A N 1
ATOM 868 C CA . LYS A 1 111 ? 0.541 -9.628 8.887 1.00 82.19 111 LYS A CA 1
ATOM 869 C C . LYS A 1 111 ? -0.605 -9.028 9.682 1.00 82.19 111 LYS A C 1
ATOM 871 O O . LYS A 1 111 ? -1.262 -8.096 9.222 1.00 82.19 111 LYS A O 1
ATOM 876 N N . GLN A 1 112 ? -0.818 -9.530 10.893 1.00 81.19 112 GLN A N 1
ATOM 877 C CA . GLN A 1 112 ? -1.784 -8.936 11.804 1.00 81.19 112 GLN A CA 1
ATOM 878 C C . GLN A 1 112 ? -1.232 -7.622 12.360 1.00 81.19 112 GLN A C 1
ATOM 880 O O . GLN A 1 112 ? -0.173 -7.598 12.982 1.00 81.19 112 GLN A O 1
ATOM 885 N N . TYR A 1 113 ? -1.946 -6.527 12.106 1.00 78.19 113 TYR A N 1
ATOM 886 C CA . TYR A 1 113 ? -1.528 -5.188 12.525 1.00 78.19 113 TYR A CA 1
ATOM 887 C C . TYR A 1 113 ? -2.250 -4.722 13.791 1.00 78.19 113 TYR A C 1
ATOM 889 O O . TYR A 1 113 ? -1.653 -4.105 14.667 1.00 78.19 113 TYR A O 1
ATOM 897 N N . ILE A 1 114 ? -3.539 -5.042 13.888 1.00 81.88 114 ILE A N 1
ATOM 898 C CA . ILE A 1 114 ? -4.376 -4.726 15.037 1.00 81.88 114 ILE A CA 1
ATOM 899 C C . ILE A 1 114 ? -5.347 -5.875 15.293 1.00 81.88 114 ILE A C 1
ATOM 901 O O . ILE A 1 114 ? -5.792 -6.565 14.372 1.00 81.88 114 ILE A O 1
ATOM 905 N N . ASN A 1 115 ? -5.686 -6.067 16.559 1.00 87.75 115 ASN A N 1
ATOM 906 C CA . ASN A 1 115 ? -6.793 -6.895 16.998 1.00 87.75 115 ASN A CA 1
ATOM 907 C C . ASN A 1 115 ? -7.630 -6.046 17.952 1.00 87.75 115 ASN A C 1
ATOM 909 O O . ASN A 1 115 ? -7.077 -5.459 18.878 1.00 87.75 115 ASN A O 1
ATOM 913 N N . GLN A 1 116 ? -8.926 -5.893 17.690 1.00 90.94 116 GLN A N 1
ATOM 914 C CA . GLN A 1 116 ? -9.767 -5.023 18.506 1.00 90.94 116 GLN A CA 1
ATOM 915 C C . GLN A 1 116 ? -11.208 -5.510 18.576 1.00 90.94 116 GLN A C 1
ATOM 917 O O . GLN A 1 116 ? -11.749 -6.020 17.596 1.00 90.94 116 GLN A O 1
ATOM 922 N N . ILE A 1 117 ? -11.827 -5.288 19.729 1.00 92.19 117 ILE A N 1
ATOM 923 C CA . ILE A 1 117 ? -13.269 -5.380 19.934 1.00 92.19 117 ILE A CA 1
ATOM 924 C C . ILE A 1 117 ? -13.786 -3.962 20.138 1.00 92.19 117 ILE A C 1
ATOM 926 O O . ILE A 1 117 ? -13.238 -3.226 20.954 1.00 92.19 117 ILE A O 1
ATOM 930 N N . ASN A 1 118 ? -14.850 -3.594 19.427 1.00 90.31 118 ASN A N 1
ATOM 931 C CA . ASN A 1 118 ? -15.558 -2.332 19.624 1.00 90.31 118 ASN A CA 1
ATOM 932 C C . ASN A 1 118 ? -16.906 -2.611 20.292 1.00 90.31 118 ASN A C 1
ATOM 934 O O . ASN A 1 118 ? -17.684 -3.425 19.796 1.00 90.31 118 ASN A O 1
ATOM 938 N N . PHE A 1 119 ? -17.183 -1.910 21.386 1.00 89.69 119 PHE A N 1
ATOM 939 C CA . PHE A 1 119 ? -18.436 -1.998 22.126 1.00 89.69 119 PHE A CA 1
ATOM 940 C C . PHE A 1 119 ? -19.320 -0.799 21.790 1.00 89.69 119 PHE A C 1
ATOM 942 O O . PHE A 1 119 ? -18.833 0.311 21.585 1.00 89.69 119 PHE A O 1
ATOM 949 N N . LYS A 1 120 ? -20.634 -1.021 21.750 1.00 87.19 120 LYS A N 1
ATOM 950 C CA . LYS A 1 120 ? -21.654 0.032 21.685 1.00 87.19 120 LYS A CA 1
ATOM 951 C C . LYS A 1 120 ? -22.588 -0.146 22.874 1.00 87.19 120 LYS A C 1
ATOM 953 O O . LYS A 1 120 ? -23.697 -0.651 22.729 1.00 87.19 120 LYS A O 1
ATOM 958 N N . MET A 1 121 ? -22.091 0.203 24.057 1.00 86.50 121 MET A N 1
ATOM 959 C CA . MET A 1 121 ? -22.843 0.028 25.298 1.00 86.50 121 MET A CA 1
ATOM 960 C C . MET A 1 121 ? -24.024 1.008 25.370 1.00 86.50 121 MET A C 1
ATOM 962 O O . MET A 1 121 ? -23.909 2.141 24.879 1.00 86.50 121 MET A O 1
ATOM 966 N N . PRO A 1 122 ? -25.148 0.623 25.999 1.00 82.81 122 PRO A N 1
ATOM 967 C CA . PRO A 1 122 ? -26.232 1.550 26.308 1.00 82.81 122 PRO A CA 1
ATOM 968 C C . PRO A 1 122 ? -25.708 2.804 27.028 1.00 82.81 122 PRO A C 1
ATOM 970 O O . PRO A 1 122 ? -24.955 2.709 27.991 1.00 82.81 122 PRO A O 1
ATOM 973 N N . GLY A 1 123 ? -26.068 3.994 26.537 1.00 79.62 123 GLY A N 1
ATOM 974 C CA . GLY A 1 123 ? -25.580 5.270 27.085 1.00 79.62 123 GLY A CA 1
ATOM 975 C C . GLY A 1 123 ? -24.141 5.650 26.699 1.00 79.62 123 GLY A C 1
ATOM 976 O O . GLY A 1 123 ? -23.665 6.703 27.111 1.00 79.62 123 GLY A O 1
ATOM 977 N N . GLY A 1 124 ? -23.447 4.850 25.883 1.00 75.50 124 GLY A N 1
ATOM 978 C CA . GLY A 1 124 ? -22.071 5.120 25.456 1.00 75.50 124 GLY A CA 1
ATOM 979 C C . GLY A 1 124 ? -21.914 6.181 24.357 1.00 75.50 124 GLY A C 1
ATOM 980 O O . GLY A 1 124 ? -20.791 6.566 24.083 1.00 75.50 124 GLY A O 1
ATOM 981 N N . GLN A 1 125 ? -22.988 6.653 23.710 1.00 74.81 125 GLN A N 1
ATOM 982 C CA . GLN A 1 125 ? -22.951 7.670 22.633 1.00 74.81 125 GLN A CA 1
ATOM 983 C C . GLN A 1 125 ? -21.698 7.592 21.728 1.00 74.81 125 GLN A C 1
ATOM 985 O O . GLN A 1 125 ? -20.861 8.492 21.708 1.00 74.81 125 GLN A O 1
ATOM 990 N N . ILE A 1 126 ? -21.540 6.474 21.011 1.00 74.56 126 ILE A N 1
ATOM 991 C CA . ILE A 1 126 ? -20.413 6.267 20.093 1.00 74.56 126 ILE A CA 1
ATOM 992 C C . ILE A 1 126 ? -20.904 6.451 18.663 1.00 74.56 126 ILE A C 1
ATOM 994 O O . ILE A 1 126 ? -21.691 5.646 18.160 1.00 74.56 126 ILE A O 1
ATOM 998 N N . GLU A 1 127 ? -20.370 7.466 17.997 1.00 76.31 127 GLU A N 1
ATOM 999 C CA . GLU A 1 127 ? -20.553 7.698 16.569 1.00 76.31 127 GLU A CA 1
ATOM 1000 C C . GLU A 1 127 ? -19.230 7.473 15.837 1.00 76.31 127 GLU A C 1
ATOM 1002 O O . GLU A 1 127 ? -18.159 7.857 16.311 1.00 76.31 127 GLU A O 1
ATOM 1007 N N . PHE A 1 128 ? -19.313 6.829 14.676 1.00 75.94 128 PHE A N 1
ATOM 1008 C CA . PHE A 1 128 ? -18.196 6.716 13.749 1.00 75.94 128 PHE A CA 1
ATOM 1009 C C . PHE A 1 128 ? -18.562 7.528 12.508 1.00 75.94 128 PHE A C 1
ATOM 1011 O O . PHE A 1 128 ? -19.515 7.149 11.821 1.00 75.94 128 PHE A O 1
ATOM 1018 N N . PRO A 1 129 ? -17.864 8.641 12.224 1.00 78.88 129 PRO A N 1
ATOM 1019 C CA . PRO A 1 129 ? -18.098 9.389 10.998 1.00 78.88 129 PRO A CA 1
ATOM 1020 C C . PRO A 1 129 ? -17.737 8.528 9.785 1.00 78.88 129 PRO A C 1
ATOM 1022 O O . PRO A 1 129 ? -17.037 7.521 9.910 1.00 78.88 129 PRO A O 1
ATOM 1025 N N . TRP A 1 130 ? -18.183 8.936 8.600 1.00 76.56 130 TRP A N 1
ATOM 1026 C CA . TRP A 1 130 ? -17.705 8.335 7.357 1.00 76.56 130 TRP A CA 1
ATOM 1027 C C . TRP A 1 130 ? -16.180 8.459 7.280 1.00 76.56 130 TRP A C 1
ATOM 1029 O O . TRP A 1 130 ? -15.637 9.560 7.350 1.00 76.56 130 TRP A O 1
ATOM 1039 N N . HIS A 1 131 ? -15.499 7.321 7.184 1.00 79.19 131 HIS A N 1
ATOM 1040 C CA . HIS A 1 131 ? -14.046 7.231 7.095 1.00 79.19 131 HIS A CA 1
ATOM 1041 C C . HIS A 1 131 ? -13.646 5.976 6.317 1.00 79.19 131 HIS A C 1
ATOM 1043 O O . HIS A 1 131 ? -14.461 5.079 6.097 1.00 79.19 131 HIS A O 1
ATOM 1049 N N . GLN A 1 132 ? -12.377 5.920 5.928 1.00 79.75 132 GLN A N 1
ATOM 1050 C CA . GLN A 1 132 ? -11.739 4.736 5.374 1.00 79.75 132 GLN A CA 1
ATOM 1051 C C . GLN A 1 132 ? -10.558 4.368 6.271 1.00 79.75 132 GLN A C 1
ATOM 1053 O O . GLN A 1 132 ? -9.716 5.217 6.565 1.00 79.75 132 GLN A O 1
ATOM 1058 N N . ASP A 1 133 ? -10.492 3.109 6.698 1.00 76.62 133 ASP A N 1
ATOM 1059 C CA . ASP A 1 133 ? -9.326 2.598 7.413 1.00 76.62 133 ASP A CA 1
ATOM 1060 C C . ASP A 1 133 ? -8.154 2.460 6.438 1.00 76.62 133 ASP A C 1
ATOM 1062 O O . ASP A 1 133 ? -8.232 1.746 5.436 1.00 76.62 133 ASP A O 1
ATOM 1066 N N . ILE A 1 134 ? -7.051 3.145 6.732 1.00 67.12 134 ILE A N 1
ATOM 1067 C CA . ILE A 1 134 ? -5.824 3.087 5.937 1.00 67.12 134 ILE A CA 1
ATOM 1068 C C . ILE A 1 134 ? -4.634 2.901 6.881 1.00 67.12 134 ILE A C 1
ATOM 1070 O O . ILE A 1 134 ? -4.647 3.340 8.032 1.00 67.12 134 ILE A O 1
ATOM 1074 N N . ARG A 1 135 ? -3.595 2.204 6.413 1.00 59.66 135 ARG A N 1
ATOM 1075 C CA . ARG A 1 135 ? -2.381 1.951 7.196 1.00 59.66 135 ARG A CA 1
ATOM 1076 C C . ARG A 1 135 ? -1.718 3.285 7.597 1.00 59.66 135 ARG A C 1
ATOM 1078 O O . ARG A 1 135 ? -1.379 4.060 6.705 1.00 59.66 135 ARG A O 1
ATOM 1085 N N . PRO A 1 136 ? -1.415 3.520 8.888 1.00 54.47 136 PRO A N 1
ATOM 1086 C CA . PRO A 1 136 ? -0.647 4.683 9.313 1.00 54.47 136 PRO A CA 1
ATOM 1087 C C . PRO A 1 136 ? 0.843 4.413 9.069 1.00 54.47 136 PRO A C 1
ATOM 1089 O O . PRO A 1 136 ? 1.562 3.925 9.939 1.00 54.47 136 PRO A O 1
ATOM 1092 N N . ILE A 1 137 ? 1.307 4.666 7.847 1.00 53.56 137 ILE A N 1
ATOM 1093 C CA . ILE A 1 137 ? 2.738 4.811 7.545 1.00 53.56 137 ILE A CA 1
ATOM 1094 C C . ILE A 1 137 ? 3.074 6.306 7.429 1.00 53.56 137 ILE A C 1
ATOM 1096 O O . ILE A 1 137 ? 2.210 7.064 6.994 1.00 53.56 137 ILE A O 1
ATOM 1100 N N . PRO A 1 138 ? 4.298 6.750 7.784 1.00 50.31 138 PRO A N 1
ATOM 1101 C CA . PRO A 1 138 ? 4.709 8.160 7.689 1.00 50.31 138 PRO A CA 1
ATOM 1102 C C . PRO A 1 138 ? 4.440 8.798 6.317 1.00 50.31 138 PRO A C 1
ATOM 1104 O O . PRO A 1 138 ? 4.103 9.971 6.233 1.00 50.31 138 PRO A O 1
ATOM 1107 N N . ALA A 1 139 ? 4.484 7.990 5.258 1.00 44.44 139 ALA A N 1
ATOM 1108 C CA . ALA A 1 139 ? 4.140 8.362 3.891 1.00 44.44 139 ALA A CA 1
ATOM 1109 C C . ALA A 1 139 ? 2.672 8.814 3.687 1.00 44.44 139 ALA A C 1
ATOM 1111 O O . ALA A 1 139 ? 2.300 9.203 2.594 1.00 44.44 139 ALA A O 1
ATOM 1112 N N . PHE A 1 140 ? 1.786 8.748 4.683 1.00 50.94 140 PHE A N 1
ATOM 1113 C CA . PHE A 1 140 ? 0.354 9.011 4.473 1.00 50.94 140 PHE A CA 1
ATOM 1114 C C . PHE A 1 140 ? -0.153 10.353 5.006 1.00 50.94 140 PHE A C 1
ATOM 1116 O O . PHE A 1 140 ? -1.232 10.783 4.610 1.00 50.94 140 PHE A O 1
ATOM 1123 N N . SER A 1 141 ? 0.613 11.064 5.839 1.00 53.06 141 SER A N 1
ATOM 1124 C CA . SER A 1 141 ? 0.247 12.432 6.248 1.00 53.06 141 SER A CA 1
ATOM 1125 C C . SER A 1 141 ? 0.361 13.454 5.108 1.00 53.06 141 SER A C 1
ATOM 1127 O O . SER A 1 141 ? -0.136 14.566 5.243 1.00 53.06 141 SER A O 1
ATOM 1129 N N . ALA A 1 142 ? 0.992 13.074 3.994 1.00 53.84 142 ALA A N 1
ATOM 1130 C CA . ALA A 1 142 ? 1.137 13.869 2.777 1.00 53.84 142 ALA A CA 1
ATOM 1131 C C . ALA A 1 142 ? 0.861 12.980 1.552 1.00 53.84 142 ALA A C 1
ATOM 1133 O O . ALA A 1 142 ? 1.746 12.661 0.765 1.00 53.84 142 ALA A O 1
ATOM 1134 N N . GLN A 1 143 ? -0.376 12.491 1.449 1.00 49.16 143 GLN A N 1
ATOM 1135 C CA . GLN A 1 143 ? -0.794 11.470 0.480 1.00 49.16 143 GLN A CA 1
ATOM 1136 C C . GLN A 1 143 ? -0.621 11.900 -0.991 1.00 49.16 143 GLN A C 1
ATOM 1138 O O . GLN A 1 143 ? -0.405 11.050 -1.850 1.00 49.16 143 GLN A O 1
ATOM 1143 N N . VAL A 1 144 ? -0.673 13.208 -1.265 1.00 53.09 144 VAL A N 1
ATOM 1144 C CA . VAL A 1 144 ? -0.402 13.800 -2.589 1.00 53.09 144 VAL A CA 1
ATOM 1145 C C . VAL A 1 144 ? 1.080 13.675 -2.969 1.00 53.09 144 VAL A C 1
ATOM 1147 O O . VAL A 1 144 ? 1.398 13.456 -4.133 1.00 53.09 144 VAL A O 1
ATOM 1150 N N . ASP A 1 145 ? 1.973 13.721 -1.980 1.00 51.00 145 ASP A N 1
ATOM 1151 C CA . ASP A 1 145 ? 3.424 13.799 -2.188 1.00 51.00 145 ASP A CA 1
ATOM 1152 C C . ASP A 1 145 ? 4.125 12.433 -2.097 1.00 51.00 145 ASP A C 1
ATOM 1154 O O . ASP A 1 145 ? 5.292 12.299 -2.448 1.00 51.00 145 ASP A O 1
ATOM 1158 N N . ASN A 1 146 ? 3.432 11.401 -1.607 1.00 46.75 146 ASN A N 1
ATOM 1159 C CA . ASN A 1 146 ? 4.043 10.130 -1.198 1.00 46.75 146 ASN A CA 1
ATOM 1160 C C . ASN A 1 146 ? 3.617 8.907 -2.024 1.00 46.75 146 ASN A C 1
ATOM 1162 O O . ASN A 1 146 ? 3.966 7.771 -1.685 1.00 46.75 146 ASN A O 1
ATOM 1166 N N . TYR A 1 147 ? 2.864 9.098 -3.105 1.00 54.53 147 TYR A N 1
ATOM 1167 C CA . TYR A 1 147 ? 2.571 8.012 -4.033 1.00 54.53 147 TYR A CA 1
ATOM 1168 C C . TYR A 1 147 ? 3.732 7.881 -5.029 1.00 54.53 147 TYR A C 1
ATOM 1170 O O . TYR A 1 147 ? 3.720 8.482 -6.099 1.00 54.53 147 TYR A O 1
ATOM 1178 N N . VAL A 1 148 ? 4.762 7.098 -4.687 1.00 50.47 148 VAL A N 1
ATOM 1179 C CA . VAL A 1 148 ? 5.768 6.689 -5.682 1.00 50.47 148 VAL A CA 1
ATOM 1180 C C . VAL A 1 148 ? 5.114 5.658 -6.600 1.00 50.47 148 VAL A C 1
ATOM 1182 O O . VAL A 1 148 ? 5.139 4.456 -6.337 1.00 50.47 148 VAL A O 1
ATOM 1185 N N . GLN A 1 149 ? 4.487 6.129 -7.675 1.00 55.94 149 GLN A N 1
ATOM 1186 C CA . GLN A 1 149 ? 4.049 5.274 -8.769 1.00 55.94 149 GLN A CA 1
ATOM 1187 C C . GLN A 1 149 ? 5.210 5.147 -9.755 1.00 55.94 149 GLN A C 1
ATOM 1189 O O . GLN A 1 149 ? 5.526 6.082 -10.484 1.00 55.94 149 GLN A O 1
ATOM 1194 N N . THR A 1 150 ? 5.886 3.997 -9.774 1.00 60.81 150 THR A N 1
ATOM 1195 C CA . THR A 1 150 ? 6.851 3.712 -10.840 1.00 60.81 150 THR A CA 1
ATOM 1196 C C . THR A 1 150 ? 6.082 3.481 -12.137 1.00 60.81 150 THR A C 1
ATOM 1198 O O . THR A 1 150 ? 5.394 2.471 -12.281 1.00 60.81 150 THR A O 1
ATOM 1201 N N . ILE A 1 151 ? 6.199 4.409 -13.084 1.00 61.25 151 ILE A N 1
ATOM 1202 C CA . ILE A 1 151 ? 5.715 4.232 -14.453 1.00 61.25 151 ILE A CA 1
ATOM 1203 C C . ILE A 1 151 ? 6.904 3.756 -15.291 1.00 61.25 151 ILE A C 1
ATOM 1205 O O . ILE A 1 151 ? 7.911 4.452 -15.402 1.00 61.25 151 ILE A O 1
ATOM 1209 N N . ILE A 1 152 ? 6.805 2.554 -15.861 1.00 63.78 152 ILE A N 1
ATOM 1210 C CA . ILE A 1 152 ? 7.778 2.048 -16.834 1.00 63.78 152 ILE A CA 1
ATOM 1211 C C . ILE A 1 152 ? 7.192 2.320 -18.212 1.00 63.78 152 ILE A C 1
ATOM 1213 O O . ILE A 1 152 ? 6.162 1.753 -18.569 1.00 63.78 152 ILE A O 1
ATOM 1217 N N . VAL A 1 153 ? 7.858 3.170 -18.984 1.00 67.19 153 VAL A N 1
ATOM 1218 C CA . VAL A 1 153 ? 7.496 3.426 -20.377 1.00 67.19 153 VAL A CA 1
ATOM 1219 C C . VAL A 1 153 ? 8.675 3.033 -21.251 1.00 67.19 153 VAL A C 1
ATOM 1221 O O . VAL A 1 153 ? 9.813 3.400 -20.966 1.00 67.19 153 VAL A O 1
ATOM 1224 N N . VAL A 1 154 ? 8.400 2.265 -22.300 1.00 75.94 154 VAL A N 1
ATOM 1225 C CA . VAL A 1 154 ? 9.407 1.775 -23.244 1.00 75.94 154 VAL A CA 1
ATOM 1226 C C . VAL A 1 154 ? 9.203 2.494 -24.569 1.00 75.94 154 VAL A C 1
ATOM 1228 O O . VAL A 1 154 ? 8.080 2.565 -25.062 1.00 75.94 154 VAL A O 1
ATOM 1231 N N . VAL A 1 155 ? 10.281 3.029 -25.137 1.00 84.56 155 VAL A N 1
ATOM 1232 C CA . VAL A 1 155 ? 10.290 3.666 -26.457 1.00 84.56 155 VAL A CA 1
ATOM 1233 C C . VAL A 1 155 ? 11.358 3.008 -27.312 1.00 84.56 155 VAL A C 1
ATOM 1235 O O . VAL A 1 155 ? 12.450 2.722 -26.824 1.00 84.56 155 VAL A O 1
ATOM 1238 N N . ARG A 1 156 ? 11.040 2.744 -28.578 1.00 89.62 156 ARG A N 1
ATOM 1239 C CA . ARG A 1 156 ? 12.024 2.305 -29.570 1.00 89.62 156 ARG A CA 1
ATOM 1240 C C . ARG A 1 156 ? 12.860 3.516 -29.988 1.00 89.62 156 ARG A C 1
ATOM 1242 O O . ARG A 1 156 ? 12.280 4.540 -30.323 1.00 89.62 156 ARG A O 1
ATOM 1249 N N . VAL A 1 157 ? 14.187 3.386 -29.999 1.00 93.19 157 VAL A N 1
ATOM 1250 C CA . VAL A 1 157 ? 15.100 4.456 -30.437 1.00 93.19 157 VAL A CA 1
ATOM 1251 C C . VAL A 1 157 ? 15.665 4.118 -31.810 1.00 93.19 157 VAL A C 1
ATOM 1253 O O . VAL A 1 157 ? 16.421 3.156 -31.954 1.00 93.19 157 VAL A O 1
ATOM 1256 N N . ASP A 1 158 ? 15.301 4.889 -32.825 1.00 94.56 158 ASP A N 1
ATOM 1257 C CA . ASP A 1 158 ? 15.675 4.659 -34.226 1.00 94.56 158 ASP A CA 1
ATOM 1258 C C . ASP A 1 158 ? 16.424 5.826 -34.885 1.00 94.56 158 ASP A C 1
ATOM 1260 O O . ASP A 1 158 ? 16.682 5.775 -36.085 1.00 94.56 158 ASP A O 1
ATOM 1264 N N . GLY A 1 159 ? 16.827 6.838 -34.111 1.00 94.06 159 GLY A N 1
ATOM 1265 C CA . GLY A 1 159 ? 17.480 8.038 -34.640 1.00 94.06 159 GLY A CA 1
ATOM 1266 C C . GLY A 1 159 ? 16.515 9.142 -35.063 1.00 94.06 159 GLY A C 1
ATOM 1267 O O . GLY A 1 159 ? 16.970 10.233 -35.396 1.00 94.06 159 GLY A O 1
ATOM 1268 N N . GLU A 1 160 ? 15.205 8.896 -35.009 1.00 94.69 160 GLU A N 1
ATOM 1269 C CA . GLU A 1 160 ? 14.172 9.849 -35.406 1.00 94.69 160 GLU A CA 1
ATOM 1270 C C . GLU A 1 160 ? 13.411 10.409 -34.193 1.00 94.69 160 GLU A C 1
ATOM 1272 O O . GLU A 1 160 ? 13.619 10.019 -33.038 1.00 94.69 160 GLU A O 1
ATOM 1277 N N . ALA A 1 161 ? 12.530 11.380 -34.447 1.00 92.81 161 ALA A N 1
ATOM 1278 C CA . ALA A 1 161 ? 11.651 11.923 -33.417 1.00 92.81 161 ALA A CA 1
ATOM 1279 C C . ALA A 1 161 ? 10.709 10.829 -32.857 1.00 92.81 161 ALA A C 1
ATOM 1281 O O . ALA A 1 161 ? 10.136 10.073 -33.646 1.00 92.81 161 ALA A O 1
ATOM 1282 N N . PRO A 1 162 ? 10.496 10.758 -31.526 1.00 92.19 162 PRO A N 1
ATOM 1283 C CA . PRO A 1 162 ? 9.575 9.789 -30.932 1.00 92.19 162 PRO A CA 1
ATOM 1284 C C . PRO A 1 162 ? 8.129 9.950 -31.420 1.00 92.19 162 PRO A C 1
ATOM 1286 O O . PRO A 1 162 ? 7.711 11.037 -31.823 1.00 92.19 162 PRO A O 1
ATOM 1289 N N . ASP A 1 163 ? 7.346 8.874 -31.305 1.00 90.31 163 ASP A N 1
ATOM 1290 C CA . ASP A 1 163 ? 5.910 8.861 -31.613 1.00 90.31 163 ASP A CA 1
ATOM 1291 C C . ASP A 1 163 ? 5.168 10.017 -30.901 1.00 90.31 163 ASP A C 1
ATOM 1293 O O . ASP A 1 163 ? 5.233 10.113 -29.671 1.00 90.31 163 ASP A O 1
ATOM 1297 N N . PRO A 1 164 ? 4.436 10.887 -31.625 1.00 91.19 164 PRO A N 1
ATOM 1298 C CA . PRO A 1 164 ? 3.684 11.990 -31.032 1.00 91.19 164 PRO A CA 1
ATOM 1299 C C . PRO A 1 164 ? 2.703 11.590 -29.918 1.00 91.19 164 PRO A C 1
ATOM 1301 O O . PRO A 1 164 ? 2.532 12.361 -28.971 1.00 91.19 164 PRO A O 1
ATOM 1304 N N . GLU A 1 165 ? 2.072 10.411 -29.986 1.00 86.75 165 GLU A N 1
ATOM 1305 C CA . GLU A 1 165 ? 1.183 9.940 -28.910 1.00 86.75 165 GLU A CA 1
ATOM 1306 C C . GLU A 1 165 ? 1.975 9.632 -27.636 1.00 86.75 165 GLU A C 1
ATOM 1308 O O . GLU A 1 165 ? 1.577 10.013 -26.531 1.00 86.75 165 GLU A O 1
ATOM 1313 N N . TRP A 1 166 ? 3.146 9.012 -27.793 1.00 87.19 166 TRP A N 1
ATOM 1314 C CA . TRP A 1 166 ? 4.075 8.759 -26.697 1.00 87.19 166 TRP A CA 1
ATOM 1315 C C . TRP A 1 166 ? 4.585 10.066 -26.081 1.00 87.19 166 TRP A C 1
ATOM 1317 O O . TRP A 1 166 ? 4.636 10.189 -24.855 1.00 87.19 166 TRP A O 1
ATOM 1327 N N . VAL A 1 167 ? 4.895 11.068 -26.913 1.00 90.62 167 VAL A N 1
ATOM 1328 C CA . VAL A 1 167 ? 5.305 12.403 -26.446 1.00 90.62 167 VAL A CA 1
ATOM 1329 C C . VAL A 1 167 ? 4.191 13.062 -25.634 1.00 90.62 167 VAL A C 1
ATOM 1331 O O . VAL A 1 167 ? 4.453 13.560 -24.540 1.00 90.62 167 VAL A O 1
ATOM 1334 N N . SER A 1 168 ? 2.949 13.033 -26.127 1.00 87.19 168 SER A N 1
ATOM 1335 C CA . SER A 1 168 ? 1.798 13.616 -25.427 1.00 87.19 168 SER A CA 1
ATOM 1336 C C . SER A 1 168 ? 1.548 12.945 -24.074 1.00 87.19 168 SER A C 1
ATOM 1338 O O . SER A 1 168 ? 1.348 13.638 -23.074 1.00 87.19 168 SER A O 1
ATOM 1340 N N . PHE A 1 169 ? 1.633 11.612 -24.017 1.00 83.75 169 PHE A N 1
ATOM 1341 C CA . PHE A 1 169 ? 1.543 10.871 -22.760 1.00 83.75 169 PHE A CA 1
ATOM 1342 C C . PHE A 1 169 ? 2.624 11.317 -21.767 1.00 83.75 169 PHE A C 1
ATOM 1344 O O . PHE A 1 169 ? 2.332 11.602 -20.605 1.00 83.75 169 PHE A O 1
ATOM 1351 N N . PHE A 1 170 ? 3.871 11.427 -22.225 1.00 85.06 170 PHE A N 1
ATOM 1352 C CA . PHE A 1 170 ? 4.984 11.818 -21.366 1.00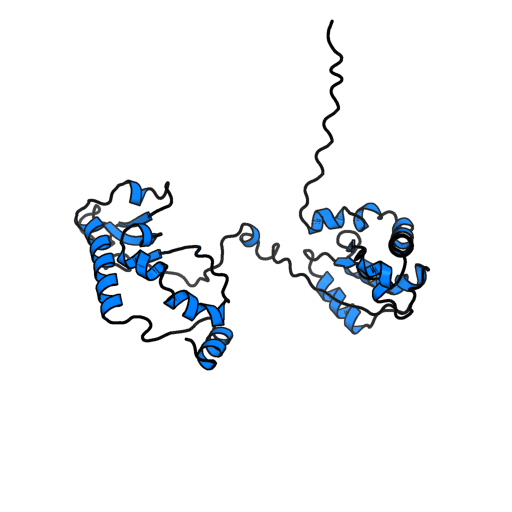 85.06 170 PHE A CA 1
ATOM 1353 C C . PHE A 1 170 ? 4.901 13.261 -20.872 1.00 85.06 170 PHE A C 1
ATOM 1355 O O . PHE A 1 170 ? 5.260 13.527 -19.725 1.00 85.06 170 PHE A O 1
ATOM 1362 N N . GLN A 1 171 ? 4.399 14.181 -21.695 1.00 88.62 171 GLN A N 1
ATOM 1363 C CA . GLN A 1 171 ? 4.152 15.562 -21.283 1.00 88.62 171 GLN A CA 1
ATOM 1364 C C . GLN A 1 171 ? 3.110 15.633 -20.165 1.00 88.62 171 GLN A C 1
ATOM 1366 O O . GLN A 1 171 ? 3.355 16.303 -19.165 1.00 88.62 171 GLN A O 1
ATOM 1371 N N . ALA A 1 172 ? 2.012 14.878 -20.272 1.00 87.44 172 ALA A N 1
ATOM 1372 C CA . ALA A 1 172 ? 0.996 14.814 -19.220 1.00 87.44 172 ALA A CA 1
ATOM 1373 C C . ALA A 1 172 ? 1.552 14.248 -17.899 1.00 87.44 172 ALA A C 1
ATOM 1375 O O . ALA A 1 172 ? 1.218 14.730 -16.818 1.00 87.44 172 ALA A O 1
ATOM 1376 N N . VAL A 1 173 ? 2.445 13.252 -17.964 1.00 85.94 173 VAL A N 1
ATOM 1377 C CA . VAL A 1 173 ? 3.148 12.745 -16.770 1.00 85.94 173 VAL A CA 1
ATOM 1378 C C . VAL A 1 173 ? 4.077 13.814 -16.184 1.00 85.94 173 VAL A C 1
ATOM 1380 O O . VAL A 1 173 ? 4.145 13.971 -14.965 1.00 85.94 173 VAL A O 1
ATOM 1383 N N . ALA A 1 174 ? 4.774 14.571 -17.031 1.00 88.62 174 ALA A N 1
ATOM 1384 C CA . ALA A 1 174 ? 5.729 15.585 -16.599 1.00 88.62 174 ALA A CA 1
ATOM 1385 C C . ALA A 1 174 ? 5.083 16.796 -15.901 1.00 88.62 174 ALA A C 1
ATOM 1387 O O . ALA A 1 174 ? 5.774 17.464 -15.123 1.00 88.62 174 ALA A O 1
ATOM 1388 N N . GLU A 1 175 ? 3.781 17.045 -16.110 1.00 88.62 175 GLU A N 1
ATOM 1389 C CA . GLU A 1 175 ? 2.992 18.052 -15.374 1.00 88.62 175 GLU A CA 1
ATOM 1390 C C . GLU A 1 175 ? 2.942 17.786 -13.861 1.00 88.62 175 GLU A C 1
ATOM 1392 O O . GLU A 1 175 ? 2.662 18.699 -13.086 1.00 88.62 175 GLU A O 1
ATOM 1397 N N . GLN A 1 176 ? 3.230 16.558 -13.423 1.00 87.56 176 GLN A N 1
ATOM 1398 C CA . GLN A 1 176 ? 3.254 16.189 -12.011 1.00 87.56 176 GLN A CA 1
ATOM 1399 C C . GLN A 1 176 ? 4.631 16.513 -11.397 1.00 87.56 176 GLN A C 1
ATOM 1401 O O . GLN A 1 176 ? 5.603 15.804 -11.682 1.00 87.56 176 GLN A O 1
ATOM 1406 N N . PRO A 1 177 ? 4.766 17.558 -10.553 1.00 86.00 177 PRO A N 1
ATOM 1407 C CA . PRO A 1 177 ? 6.065 18.022 -10.049 1.00 86.00 177 PRO A CA 1
ATOM 1408 C C . PRO A 1 177 ? 6.803 16.992 -9.179 1.00 86.00 177 PRO A C 1
ATOM 1410 O O . PRO A 1 177 ? 8.027 17.027 -9.093 1.00 86.00 177 PRO A O 1
ATOM 1413 N N . GLN A 1 178 ? 6.075 16.055 -8.572 1.00 82.56 178 GLN A N 1
ATOM 1414 C CA . GLN A 1 178 ? 6.592 14.969 -7.738 1.00 82.56 178 GLN A CA 1
ATOM 1415 C C . GLN A 1 178 ? 7.153 13.780 -8.537 1.00 82.56 178 GLN A C 1
ATOM 1417 O O . GLN A 1 178 ? 7.721 12.858 -7.953 1.00 82.56 178 GLN A O 1
ATOM 1422 N N . VAL A 1 179 ? 6.989 13.768 -9.863 1.00 86.06 179 VAL A N 1
ATOM 1423 C CA . VAL A 1 179 ? 7.448 12.666 -10.716 1.00 86.06 179 VAL A CA 1
ATOM 1424 C C . VAL A 1 179 ? 8.831 12.971 -11.283 1.00 86.06 179 VAL A C 1
ATOM 1426 O O . VAL A 1 179 ? 9.040 13.992 -11.941 1.00 86.06 179 VAL A O 1
ATOM 1429 N N . TYR A 1 180 ? 9.752 12.034 -11.057 1.00 89.19 180 TYR A N 1
ATOM 1430 C CA . TYR A 1 180 ? 11.086 11.995 -11.648 1.00 89.19 180 TYR A CA 1
ATOM 1431 C C . TYR A 1 180 ? 11.141 10.931 -12.745 1.00 89.19 180 TYR A C 1
ATOM 1433 O O . TYR A 1 180 ? 10.475 9.897 -12.658 1.00 89.19 180 TYR A O 1
ATOM 1441 N N . LEU A 1 181 ? 11.976 11.156 -13.755 1.00 89.94 181 LEU A N 1
ATOM 1442 C CA . LEU A 1 181 ? 12.196 10.223 -14.849 1.00 89.94 181 LEU A CA 1
ATOM 1443 C C . LEU A 1 181 ? 13.618 9.657 -14.811 1.00 89.94 181 LEU A C 1
ATOM 1445 O O . LEU A 1 181 ? 14.604 10.377 -14.979 1.00 89.94 181 LEU A O 1
ATOM 1449 N N . LYS A 1 182 ? 13.708 8.331 -14.668 1.00 91.31 182 LYS A N 1
ATOM 1450 C CA . LYS A 1 182 ? 14.949 7.582 -14.877 1.00 91.31 182 LYS A CA 1
ATOM 1451 C C . LYS A 1 182 ? 15.076 7.175 -16.343 1.00 91.31 182 LYS A C 1
ATOM 1453 O O . LYS A 1 182 ? 14.345 6.301 -16.809 1.00 91.31 182 LYS A O 1
ATOM 1458 N N . VAL A 1 183 ? 16.058 7.727 -17.041 1.00 90.19 183 VAL A N 1
ATOM 1459 C CA . VAL A 1 183 ? 16.475 7.268 -18.366 1.00 90.19 183 VAL A CA 1
ATOM 1460 C C . VAL A 1 183 ? 17.289 5.988 -18.201 1.00 90.19 183 VAL A C 1
ATOM 1462 O O . VAL A 1 183 ? 18.327 5.982 -17.545 1.00 90.19 183 VAL A O 1
ATOM 1465 N N . SER A 1 184 ? 16.818 4.885 -18.777 1.00 90.62 184 SER A N 1
ATOM 1466 C CA . SER A 1 184 ? 17.514 3.595 -18.745 1.00 90.62 184 SER A CA 1
ATOM 1467 C C . SER A 1 184 ? 17.216 2.779 -19.992 1.00 90.62 184 SER A C 1
ATOM 1469 O O . SER A 1 184 ? 16.284 3.102 -20.723 1.00 90.62 184 SER A O 1
ATOM 1471 N N . ALA A 1 185 ? 17.990 1.718 -20.217 1.00 90.25 185 ALA A N 1
ATOM 1472 C CA . ALA A 1 185 ? 17.819 0.805 -21.343 1.00 90.25 185 ALA A CA 1
ATOM 1473 C C . ALA A 1 185 ? 17.928 1.468 -22.742 1.00 90.25 185 ALA A C 1
ATOM 1475 O O . ALA A 1 185 ? 17.234 1.069 -23.678 1.00 90.25 185 ALA A O 1
ATOM 1476 N N . LEU A 1 186 ? 18.761 2.508 -22.886 1.00 90.06 186 LEU A N 1
ATOM 1477 C CA . LEU A 1 186 ? 18.936 3.270 -24.135 1.00 90.06 186 LEU A CA 1
ATOM 1478 C C . LEU A 1 186 ? 19.464 2.398 -25.282 1.00 90.06 186 LEU A C 1
ATOM 1480 O O . LEU A 1 186 ? 18.853 2.333 -26.346 1.00 90.06 186 LEU A O 1
ATOM 1484 N N . VAL A 1 187 ? 20.587 1.711 -25.055 1.00 94.12 187 VAL A N 1
ATOM 1485 C CA . VAL A 1 187 ? 21.253 0.894 -26.083 1.00 94.12 187 VAL A CA 1
ATOM 1486 C C . VAL A 1 187 ? 20.457 -0.377 -26.388 1.00 94.12 187 VAL A C 1
ATOM 1488 O O . VAL A 1 187 ? 20.463 -0.874 -27.510 1.00 94.12 187 VAL A O 1
ATOM 1491 N N . GLU A 1 188 ? 19.707 -0.884 -25.413 1.00 93.50 188 GLU A N 1
ATOM 1492 C CA . GLU A 1 188 ? 18.874 -2.079 -25.548 1.00 93.50 188 GLU A CA 1
ATOM 1493 C C . GLU A 1 188 ? 17.605 -1.837 -26.358 1.00 93.50 188 GLU A C 1
ATOM 1495 O O . GLU A 1 188 ? 17.144 -2.738 -27.056 1.00 93.50 188 GLU A O 1
ATOM 1500 N N . ASN A 1 189 ? 17.050 -0.627 -26.289 1.00 93.38 189 ASN A N 1
ATOM 1501 C CA . ASN A 1 189 ? 15.878 -0.247 -27.076 1.00 93.38 189 ASN A CA 1
ATOM 1502 C C . ASN A 1 189 ? 16.235 0.377 -28.434 1.00 93.38 189 ASN A C 1
ATOM 1504 O O . ASN A 1 189 ? 15.341 0.813 -29.165 1.00 93.38 189 ASN A O 1
ATOM 1508 N N . SER A 1 190 ? 17.520 0.387 -28.802 1.00 94.06 190 SER A N 1
ATOM 1509 C CA . SER A 1 190 ? 17.949 0.767 -30.143 1.00 94.06 190 SER A CA 1
ATOM 1510 C C . SER A 1 190 ? 17.362 -0.185 -31.190 1.00 94.06 190 SER A C 1
ATOM 1512 O O . SER A 1 190 ? 17.511 -1.408 -31.113 1.00 94.06 190 SER A O 1
ATOM 1514 N N . ALA A 1 191 ? 16.726 0.396 -32.206 1.00 94.88 191 ALA A N 1
ATOM 1515 C CA . ALA A 1 191 ? 16.246 -0.274 -33.407 1.00 94.88 191 ALA A CA 1
ATOM 1516 C C . ALA A 1 191 ? 17.361 -0.998 -34.178 1.00 94.88 191 ALA A C 1
ATOM 1518 O O . ALA A 1 191 ? 17.089 -2.000 -34.843 1.00 94.88 191 ALA A O 1
ATOM 1519 N N . GLN A 1 192 ? 18.593 -0.493 -34.084 1.00 93.94 192 GLN A N 1
ATOM 1520 C CA . GLN A 1 192 ? 19.797 -1.094 -34.645 1.00 93.94 192 GLN A CA 1
ATOM 1521 C C . GLN A 1 192 ? 20.577 -1.857 -33.564 1.00 93.94 192 GLN A C 1
ATOM 1523 O O . GLN A 1 192 ? 20.784 -1.335 -32.470 1.00 93.94 192 GLN A O 1
ATOM 1528 N N . GLN A 1 193 ? 21.043 -3.069 -33.889 1.00 94.38 193 GLN A N 1
ATOM 1529 C CA . GLN A 1 193 ? 21.912 -3.881 -33.028 1.00 94.38 193 GLN A CA 1
ATOM 1530 C C . GLN A 1 193 ? 23.139 -4.397 -33.816 1.00 94.38 193 GLN A C 1
ATOM 1532 O O . GLN A 1 193 ? 22.952 -4.870 -34.942 1.00 94.38 193 GLN A O 1
ATOM 1537 N N . PRO A 1 194 ? 24.374 -4.340 -33.269 1.00 93.00 194 PRO A N 1
ATOM 1538 C CA . PRO A 1 194 ? 24.732 -3.719 -31.989 1.00 93.00 194 PRO A CA 1
ATOM 1539 C C . PRO A 1 194 ? 24.403 -2.222 -31.988 1.00 93.00 194 PRO A C 1
ATOM 1541 O O . PRO A 1 194 ? 24.359 -1.589 -33.048 1.00 93.00 194 PRO A O 1
ATOM 1544 N N . ALA A 1 195 ? 24.089 -1.695 -30.809 1.00 96.19 195 ALA A N 1
ATOM 1545 C CA . ALA A 1 195 ? 23.575 -0.342 -30.679 1.00 96.19 195 ALA A CA 1
ATOM 1546 C C . ALA A 1 195 ? 24.611 0.685 -31.179 1.00 96.19 195 ALA A C 1
ATOM 1548 O O . ALA A 1 195 ? 25.803 0.530 -30.885 1.00 96.19 195 ALA A O 1
ATOM 1549 N N . PRO A 1 196 ? 24.201 1.726 -31.929 1.00 96.75 196 PRO A N 1
ATOM 1550 C CA . PRO A 1 196 ? 25.108 2.789 -32.349 1.00 96.75 196 PRO A CA 1
ATOM 1551 C C . PRO A 1 196 ? 25.811 3.428 -31.150 1.00 96.75 196 PRO A C 1
ATOM 1553 O O . PRO A 1 196 ? 25.187 3.662 -30.118 1.00 96.75 196 PRO A O 1
ATOM 1556 N N . ALA A 1 197 ? 27.105 3.719 -31.284 1.00 96.12 197 ALA A N 1
ATOM 1557 C CA . ALA A 1 197 ? 27.871 4.430 -30.257 1.00 96.12 197 ALA A CA 1
ATOM 1558 C C . ALA A 1 197 ? 27.734 5.959 -30.364 1.00 96.12 197 ALA A C 1
ATOM 1560 O O . ALA A 1 197 ? 28.121 6.672 -29.446 1.00 96.12 197 ALA A O 1
ATOM 1561 N N . ASP A 1 198 ? 27.214 6.450 -31.490 1.00 95.88 198 ASP A N 1
ATOM 1562 C CA . ASP A 1 198 ? 27.038 7.874 -31.750 1.00 95.88 198 ASP A CA 1
ATOM 1563 C C . ASP A 1 198 ? 25.879 8.442 -30.922 1.00 95.88 198 ASP A C 1
ATOM 1565 O O . ASP A 1 198 ? 24.734 8.001 -31.037 1.00 95.88 198 ASP A O 1
ATOM 1569 N N . THR A 1 199 ? 26.179 9.441 -30.098 1.00 95.38 199 THR A N 1
ATOM 1570 C CA . THR A 1 199 ? 25.213 10.146 -29.253 1.00 95.38 199 THR A CA 1
ATOM 1571 C C . THR A 1 199 ? 24.100 10.814 -30.060 1.00 95.38 199 THR A C 1
ATOM 1573 O O . THR A 1 199 ? 22.964 10.883 -29.582 1.00 95.38 199 THR A O 1
ATOM 1576 N N . ASP A 1 200 ? 24.375 11.265 -31.289 1.00 95.69 200 ASP A N 1
ATOM 1577 C CA . ASP A 1 200 ? 23.372 11.934 -32.124 1.00 95.69 200 ASP A CA 1
ATOM 1578 C C . ASP A 1 200 ? 22.214 11.002 -32.510 1.00 95.69 200 ASP A C 1
ATOM 1580 O O . ASP A 1 200 ? 21.081 11.465 -32.640 1.00 95.69 200 ASP A O 1
ATOM 1584 N N . TYR A 1 201 ? 22.445 9.686 -32.549 1.00 96.50 201 TYR A N 1
ATOM 1585 C CA . TYR A 1 201 ? 21.394 8.682 -32.750 1.00 96.50 201 TYR A CA 1
ATOM 1586 C C . TYR A 1 201 ? 20.346 8.670 -31.617 1.00 96.50 201 TYR A C 1
ATOM 1588 O O . TYR A 1 201 ? 19.181 8.349 -31.833 1.00 96.50 201 TYR A O 1
ATOM 1596 N N . TYR A 1 202 ? 20.724 9.039 -30.392 1.00 95.12 202 TYR A N 1
ATOM 1597 C CA . TYR A 1 202 ? 19.820 9.043 -29.231 1.00 95.12 202 TYR A CA 1
ATOM 1598 C C . TYR A 1 202 ? 19.259 10.436 -28.926 1.00 95.12 202 TYR A C 1
ATOM 1600 O O . TYR A 1 202 ? 18.300 10.573 -28.156 1.00 95.12 202 TYR A O 1
ATOM 1608 N N . ARG A 1 203 ? 19.845 11.478 -29.530 1.00 94.44 203 ARG A N 1
ATOM 1609 C CA . ARG A 1 203 ? 19.548 12.886 -29.252 1.00 94.44 203 ARG A CA 1
ATOM 1610 C C . ARG A 1 203 ? 18.062 13.238 -29.386 1.00 94.44 203 ARG A C 1
ATOM 1612 O O . ARG A 1 203 ? 17.570 13.873 -28.456 1.00 94.44 203 ARG A O 1
ATOM 1619 N N . PRO A 1 204 ? 17.308 12.812 -30.422 1.00 95.00 204 PRO A N 1
ATOM 1620 C CA . PRO A 1 204 ? 15.893 13.183 -30.540 1.00 95.00 204 PRO A CA 1
ATOM 1621 C C . PRO A 1 204 ? 15.037 12.706 -29.360 1.00 95.00 204 PRO A C 1
ATOM 1623 O O . PRO A 1 204 ? 14.183 13.440 -28.853 1.00 95.00 204 PRO A O 1
ATOM 1626 N N . THR A 1 205 ? 15.296 11.489 -28.873 1.00 93.31 205 THR A N 1
ATOM 1627 C CA . THR A 1 205 ? 14.593 10.935 -27.708 1.00 93.31 205 THR A CA 1
ATOM 1628 C C . THR A 1 205 ? 15.010 11.659 -26.430 1.00 93.31 205 THR A C 1
ATOM 1630 O O . THR A 1 205 ? 14.154 12.080 -25.652 1.00 93.31 205 THR A O 1
ATOM 1633 N N . LEU A 1 206 ? 16.314 11.858 -26.219 1.00 91.81 206 LEU A N 1
ATOM 1634 C CA . LEU A 1 206 ? 16.835 12.526 -25.023 1.00 91.81 206 LEU A CA 1
ATOM 1635 C C . LEU A 1 206 ? 16.384 13.991 -24.923 1.00 91.81 206 LEU A C 1
ATOM 1637 O O . LEU A 1 206 ? 15.970 14.427 -23.847 1.00 91.81 206 LEU A O 1
ATOM 1641 N N . ASP A 1 207 ? 16.380 14.725 -26.039 1.00 93.19 207 ASP A N 1
ATOM 1642 C CA . ASP A 1 207 ? 15.900 16.108 -26.101 1.00 93.19 207 ASP A CA 1
ATOM 1643 C C . ASP A 1 207 ? 14.408 16.196 -25.763 1.00 93.19 207 ASP A C 1
ATOM 1645 O O . ASP A 1 207 ? 14.002 17.085 -25.014 1.00 93.19 207 ASP A O 1
ATOM 1649 N N . THR A 1 208 ? 13.602 15.241 -26.237 1.00 92.94 208 THR A N 1
ATOM 1650 C CA . THR A 1 208 ? 12.170 15.156 -25.914 1.00 92.94 208 THR A CA 1
ATOM 1651 C C . THR A 1 208 ? 11.942 14.936 -24.417 1.00 92.94 208 THR A C 1
ATOM 1653 O O . THR A 1 208 ? 11.148 15.644 -23.794 1.00 92.94 208 THR A O 1
ATOM 1656 N N . LEU A 1 209 ? 12.669 13.990 -23.813 1.00 90.50 209 LEU A N 1
ATOM 1657 C CA . LEU A 1 209 ? 12.562 13.698 -22.381 1.00 90.50 209 LEU A CA 1
ATOM 1658 C C . LEU A 1 209 ? 12.994 14.889 -21.521 1.00 90.50 209 LEU A C 1
ATOM 1660 O O . LEU A 1 209 ? 12.316 15.240 -20.553 1.00 90.50 209 LEU A O 1
ATOM 1664 N N . ARG A 1 210 ? 14.094 15.547 -21.897 1.00 89.44 210 ARG A N 1
ATOM 1665 C CA . ARG A 1 210 ? 14.590 16.739 -21.206 1.00 89.44 210 ARG A CA 1
ATOM 1666 C C . ARG A 1 210 ? 13.633 17.919 -21.343 1.00 89.44 210 ARG A C 1
ATOM 1668 O O . ARG A 1 210 ? 13.411 18.614 -20.357 1.00 89.44 210 ARG A O 1
ATOM 1675 N N . ALA A 1 211 ? 13.050 18.136 -22.521 1.00 92.12 211 ALA A N 1
ATOM 1676 C CA . ALA A 1 211 ? 12.064 19.194 -22.729 1.00 92.12 211 ALA A CA 1
ATOM 1677 C C . ALA A 1 211 ? 10.812 19.006 -21.856 1.00 92.12 211 ALA A C 1
ATOM 1679 O O . ALA A 1 211 ? 10.237 19.995 -21.408 1.00 92.12 211 ALA A O 1
ATOM 1680 N N . ALA A 1 212 ? 10.411 17.759 -21.588 1.00 91.50 212 ALA A N 1
ATOM 1681 C CA . ALA A 1 212 ? 9.263 17.458 -20.739 1.00 91.50 212 ALA A CA 1
ATOM 1682 C C . ALA A 1 212 ? 9.575 17.599 -19.234 1.00 91.50 212 ALA A C 1
ATOM 1684 O O . ALA A 1 212 ? 8.858 18.297 -18.522 1.00 91.50 212 ALA A O 1
ATOM 1685 N N . PHE A 1 213 ? 10.636 16.958 -18.729 1.00 90.38 213 PHE A N 1
ATOM 1686 C CA . PHE A 1 213 ? 10.893 16.886 -17.278 1.00 90.38 213 PHE A CA 1
ATOM 1687 C C . PHE A 1 213 ? 11.752 18.028 -16.734 1.00 90.38 213 PHE A C 1
ATOM 1689 O O . PHE A 1 213 ? 11.690 18.319 -15.535 1.00 90.38 213 PHE A O 1
ATOM 1696 N N . GLY A 1 214 ? 12.522 18.688 -17.599 1.00 89.44 214 GLY A N 1
ATOM 1697 C CA . GLY A 1 214 ? 13.554 19.634 -17.198 1.00 89.44 214 GLY A CA 1
ATOM 1698 C C . GLY A 1 214 ? 14.793 18.943 -16.623 1.00 89.44 214 GLY A C 1
ATOM 1699 O O . GLY A 1 214 ? 14.911 17.718 -16.595 1.00 89.44 214 GLY A O 1
ATOM 1700 N N . GLU A 1 215 ? 15.744 19.753 -16.167 1.00 89.44 215 GLU A N 1
ATOM 1701 C CA . GLU A 1 215 ? 17.057 19.281 -15.707 1.00 89.44 215 GLU A CA 1
ATOM 1702 C C . GLU A 1 215 ? 17.056 18.772 -14.266 1.00 89.44 215 GLU A C 1
ATOM 1704 O O . GLU A 1 215 ? 17.962 18.038 -13.894 1.00 89.44 215 GLU A O 1
ATOM 1709 N N . ASP A 1 216 ? 16.052 19.132 -13.465 1.00 90.31 216 ASP A N 1
ATOM 1710 C CA . ASP A 1 216 ? 16.008 18.830 -12.026 1.00 90.31 216 ASP A CA 1
ATOM 1711 C C . ASP A 1 216 ? 15.257 17.528 -11.699 1.00 90.31 216 ASP A C 1
ATOM 1713 O O . ASP A 1 216 ? 15.202 17.105 -10.548 1.00 90.31 216 ASP A O 1
ATOM 1717 N N . ARG A 1 217 ? 14.640 16.884 -12.700 1.00 90.81 217 ARG A N 1
ATOM 1718 C CA . ARG A 1 217 ? 13.803 15.683 -12.503 1.00 90.81 217 ARG A CA 1
ATOM 1719 C C . ARG A 1 217 ? 14.171 14.512 -13.403 1.00 90.81 217 ARG A C 1
ATOM 1721 O O . ARG A 1 217 ? 13.465 13.507 -13.425 1.00 90.81 217 ARG A O 1
ATOM 1728 N N . LEU A 1 218 ? 15.271 14.626 -14.138 1.00 90.62 218 LEU A N 1
ATOM 1729 C CA . LEU A 1 218 ? 15.724 13.629 -15.099 1.00 90.62 218 LEU A CA 1
ATOM 1730 C C . LEU A 1 218 ? 17.076 13.050 -14.655 1.00 90.62 218 LEU A C 1
ATOM 1732 O O . LEU A 1 218 ? 17.993 13.814 -14.366 1.00 90.62 218 LEU A O 1
ATOM 1736 N N . PHE A 1 219 ? 17.219 11.725 -14.597 1.00 90.44 219 PHE A N 1
ATOM 1737 C CA . PHE A 1 219 ? 18.483 11.082 -14.203 1.00 90.44 219 PHE A CA 1
ATOM 1738 C C . PHE A 1 219 ? 18.757 9.774 -14.944 1.00 90.44 219 PHE A C 1
ATOM 1740 O O . PHE A 1 219 ? 17.839 9.154 -15.482 1.00 90.44 219 PHE A O 1
ATOM 1747 N N . PHE A 1 220 ? 20.014 9.329 -14.962 1.00 89.62 220 PHE A N 1
ATOM 1748 C CA . PHE A 1 220 ? 20.416 8.094 -15.636 1.00 89.62 220 PHE A CA 1
ATOM 1749 C C . PHE A 1 220 ? 20.359 6.852 -14.748 1.00 89.62 220 PHE A C 1
ATOM 1751 O O . PHE A 1 220 ? 20.704 6.882 -13.570 1.00 89.62 220 PHE A O 1
ATOM 1758 N N . GLY A 1 221 ? 20.067 5.706 -15.358 1.00 88.50 221 GLY A N 1
ATOM 1759 C CA . GLY A 1 221 ? 20.450 4.399 -14.843 1.00 88.50 221 GLY A CA 1
ATOM 1760 C C . GLY A 1 221 ? 20.836 3.466 -15.986 1.00 88.50 221 GLY A C 1
ATOM 1761 O O . GLY A 1 221 ? 19.999 3.132 -16.817 1.00 88.50 221 GLY A O 1
ATOM 1762 N N . SER A 1 222 ? 22.080 2.990 -15.993 1.00 84.44 222 SER A N 1
ATOM 1763 C CA . SER A 1 222 ? 22.674 2.216 -17.098 1.00 84.44 222 SER A CA 1
ATOM 1764 C C . SER A 1 222 ? 21.967 0.919 -17.465 1.00 84.44 222 SER A C 1
ATOM 1766 O O . SER A 1 222 ? 22.164 0.424 -18.567 1.00 84.44 222 SER A O 1
ATOM 1768 N N . ASN A 1 223 ? 21.161 0.361 -16.557 1.00 87.88 223 ASN A N 1
ATOM 1769 C CA . ASN A 1 223 ? 20.578 -0.973 -16.702 1.00 87.88 223 ASN A CA 1
ATOM 1770 C C . ASN A 1 223 ? 21.648 -2.083 -16.813 1.00 87.88 223 ASN A C 1
ATOM 1772 O O . ASN A 1 223 ? 21.402 -3.155 -17.363 1.00 87.88 223 ASN A O 1
ATOM 1776 N N . TRP A 1 224 ? 22.847 -1.847 -16.269 1.00 86.56 224 TRP A N 1
ATOM 1777 C CA . TRP A 1 224 ? 23.892 -2.865 -16.159 1.00 86.56 224 TRP A CA 1
ATOM 1778 C C . TRP A 1 224 ? 23.433 -4.033 -15.259 1.00 86.56 224 TRP A C 1
ATOM 1780 O O . TRP A 1 224 ? 22.798 -3.783 -14.229 1.00 86.56 224 TRP A O 1
ATOM 1790 N N . PRO A 1 225 ? 23.729 -5.303 -15.607 1.00 91.75 225 PRO A N 1
ATOM 1791 C CA . PRO A 1 225 ? 24.556 -5.765 -16.733 1.00 91.75 225 PRO A CA 1
ATOM 1792 C C . PRO A 1 225 ? 23.798 -5.984 -18.054 1.00 91.75 225 PRO A C 1
ATOM 1794 O O . PRO A 1 225 ? 24.381 -6.442 -19.030 1.00 91.75 225 PRO A O 1
ATOM 1797 N N . VAL A 1 226 ? 22.497 -5.686 -18.122 1.00 90.25 226 VAL A N 1
ATOM 1798 C CA . VAL A 1 226 ? 21.658 -5.995 -19.296 1.00 90.25 226 VAL A CA 1
ATOM 1799 C C . VAL A 1 226 ? 22.103 -5.227 -20.543 1.00 90.25 226 VAL A C 1
ATOM 1801 O O . VAL A 1 226 ? 22.067 -5.792 -21.639 1.00 90.25 226 VAL A O 1
ATOM 1804 N N . CYS A 1 227 ? 22.586 -3.993 -20.377 1.00 91.19 227 CYS A N 1
ATOM 1805 C CA . CYS A 1 227 ? 23.100 -3.165 -21.469 1.00 91.19 227 CYS A CA 1
ATOM 1806 C C . CYS A 1 227 ? 24.206 -3.852 -22.288 1.00 91.19 227 CYS A C 1
ATOM 1808 O O . CYS A 1 227 ? 24.254 -3.668 -23.504 1.00 91.19 227 CYS A O 1
ATOM 1810 N N . GLU A 1 228 ? 25.011 -4.726 -21.663 1.00 93.12 228 GLU A N 1
ATOM 1811 C CA . GLU A 1 228 ? 26.115 -5.460 -22.307 1.00 93.12 228 GLU A CA 1
ATOM 1812 C C . GLU A 1 228 ? 25.661 -6.424 -23.407 1.00 93.12 228 GLU A C 1
ATOM 1814 O O . GLU A 1 228 ? 26.458 -6.845 -24.243 1.00 93.12 228 GLU A O 1
ATOM 1819 N N . ARG A 1 229 ? 24.361 -6.732 -23.469 1.00 93.44 229 ARG A N 1
ATOM 1820 C CA . ARG A 1 229 ? 23.766 -7.490 -24.577 1.00 93.44 229 ARG A CA 1
ATOM 1821 C C . ARG A 1 229 ? 23.684 -6.692 -25.882 1.00 93.44 229 ARG A C 1
ATOM 1823 O O . ARG A 1 229 ? 23.492 -7.308 -26.926 1.00 93.44 229 ARG A O 1
ATOM 1830 N N . SER A 1 230 ? 23.779 -5.363 -25.810 1.00 94.81 230 SER A N 1
ATOM 1831 C CA . SER A 1 230 ? 23.507 -4.444 -26.927 1.00 94.81 230 SER A CA 1
ATOM 1832 C C . SER A 1 230 ? 24.694 -3.530 -27.248 1.00 94.81 230 SER A C 1
ATOM 1834 O O . SER A 1 230 ? 24.942 -3.236 -28.416 1.00 94.81 230 SER A O 1
ATOM 1836 N N . ALA A 1 231 ? 25.457 -3.115 -26.231 1.00 95.31 231 ALA A N 1
ATOM 1837 C CA . ALA A 1 231 ? 26.719 -2.381 -26.357 1.00 95.31 231 ALA A CA 1
ATOM 1838 C C . ALA A 1 231 ? 27.565 -2.548 -25.084 1.00 95.31 231 ALA A C 1
ATOM 1840 O O . ALA A 1 231 ? 27.040 -2.929 -24.043 1.00 95.31 231 ALA A O 1
ATOM 1841 N N . THR A 1 232 ? 28.865 -2.240 -25.122 1.00 95.75 232 THR A N 1
ATOM 1842 C CA . THR A 1 232 ? 29.693 -2.290 -23.904 1.00 95.75 232 THR A CA 1
ATOM 1843 C C . THR A 1 232 ? 29.209 -1.268 -22.869 1.00 95.75 232 THR A C 1
ATOM 1845 O O . THR A 1 232 ? 28.615 -0.241 -23.212 1.00 95.75 232 THR A O 1
ATOM 1848 N N . TYR A 1 233 ? 29.491 -1.519 -21.586 1.00 93.44 233 TYR A N 1
ATOM 1849 C CA . TYR A 1 233 ? 29.190 -0.555 -20.524 1.00 93.44 233 TYR A CA 1
ATOM 1850 C C . TYR A 1 233 ? 29.852 0.812 -20.777 1.00 93.44 233 TYR A C 1
ATOM 1852 O O . TYR A 1 233 ? 29.222 1.848 -20.578 1.00 93.44 233 TYR A O 1
ATOM 1860 N N . GLU A 1 234 ? 31.085 0.813 -21.294 1.00 94.12 234 GLU A N 1
ATOM 1861 C CA . GLU A 1 234 ? 31.807 2.026 -21.694 1.00 94.12 234 GLU A CA 1
ATOM 1862 C C . GLU A 1 234 ? 31.055 2.817 -22.769 1.00 94.12 234 GLU A C 1
ATOM 1864 O O . GLU A 1 234 ? 30.876 4.022 -22.615 1.00 94.12 234 GLU A O 1
ATOM 1869 N N . THR A 1 235 ? 30.549 2.154 -23.815 1.00 93.94 235 THR A N 1
ATOM 1870 C CA . THR A 1 235 ? 29.734 2.810 -24.847 1.00 93.94 235 THR A CA 1
ATOM 1871 C C . THR A 1 235 ? 28.438 3.372 -24.265 1.00 93.94 235 THR A C 1
ATOM 1873 O O . THR A 1 235 ? 28.094 4.518 -24.541 1.00 93.94 235 THR A O 1
ATOM 1876 N N . CYS A 1 236 ? 27.736 2.604 -23.425 1.00 93.44 236 CYS A N 1
ATOM 1877 C CA . CYS A 1 236 ? 26.488 3.039 -22.792 1.00 93.44 236 CYS A CA 1
ATOM 1878 C C . CYS A 1 236 ? 26.679 4.307 -21.940 1.00 93.44 236 CYS A C 1
ATOM 1880 O O . CYS A 1 236 ? 25.906 5.258 -22.057 1.00 93.44 236 CYS A O 1
ATOM 1882 N N . ILE A 1 237 ? 27.731 4.340 -21.118 1.00 91.31 237 ILE A N 1
ATOM 1883 C CA . ILE A 1 237 ? 28.075 5.508 -20.298 1.00 91.31 237 ILE A CA 1
ATOM 1884 C C . ILE A 1 237 ? 28.578 6.664 -21.166 1.00 91.31 237 ILE A C 1
ATOM 1886 O O . ILE A 1 237 ? 28.221 7.808 -20.897 1.00 91.31 237 ILE A O 1
ATOM 1890 N N . GLY A 1 238 ? 29.361 6.378 -22.210 1.00 91.88 238 GLY A N 1
ATOM 1891 C CA . GLY A 1 238 ? 29.885 7.370 -23.149 1.00 91.88 238 GLY A CA 1
ATOM 1892 C C . GLY A 1 238 ? 28.781 8.181 -23.822 1.00 91.88 238 GLY A C 1
ATOM 1893 O O . GLY A 1 238 ? 28.806 9.400 -23.735 1.00 91.88 238 GLY A O 1
ATOM 1894 N N . ILE A 1 239 ? 27.755 7.520 -24.372 1.00 92.31 239 ILE A N 1
ATOM 1895 C CA . ILE A 1 239 ? 26.601 8.183 -25.014 1.00 92.31 239 ILE A CA 1
ATOM 1896 C C . ILE A 1 239 ? 25.957 9.215 -24.082 1.00 92.31 239 ILE A C 1
ATOM 1898 O O . ILE A 1 239 ? 25.674 10.354 -24.455 1.00 92.31 239 ILE A O 1
ATOM 1902 N N . VAL A 1 240 ? 25.711 8.801 -22.840 1.00 88.38 240 VAL A N 1
ATOM 1903 C CA . VAL A 1 240 ? 25.054 9.639 -21.841 1.00 88.38 240 VAL A CA 1
ATOM 1904 C C . VAL A 1 240 ? 25.958 10.786 -21.429 1.00 88.38 240 VAL A C 1
ATOM 1906 O O . VAL A 1 240 ? 25.533 11.939 -21.431 1.00 88.38 240 VAL A O 1
ATOM 1909 N N . ARG A 1 241 ? 27.212 10.481 -21.100 1.00 87.44 241 ARG A N 1
ATOM 1910 C CA . ARG A 1 241 ? 28.188 11.484 -20.699 1.00 87.44 241 ARG A CA 1
ATOM 1911 C C . ARG A 1 241 ? 28.358 12.533 -21.793 1.00 87.44 241 ARG A C 1
ATOM 1913 O O . ARG A 1 241 ? 28.229 13.708 -21.494 1.00 87.44 241 ARG A O 1
ATOM 1920 N N . ASP A 1 242 ? 28.522 12.133 -23.046 1.00 90.75 242 ASP A N 1
ATOM 1921 C CA . ASP A 1 242 ? 28.712 13.058 -24.163 1.00 90.75 242 ASP A CA 1
ATOM 1922 C C . ASP A 1 242 ? 27.466 13.937 -24.401 1.00 90.75 242 ASP A C 1
ATOM 1924 O O . ASP A 1 242 ? 27.584 15.118 -24.738 1.00 90.75 242 ASP A O 1
ATOM 1928 N N . TYR A 1 243 ? 26.255 13.407 -24.178 1.00 89.44 243 TYR A N 1
ATOM 1929 C CA . TYR A 1 243 ? 25.021 14.196 -24.263 1.00 89.44 243 TYR A CA 1
ATOM 1930 C C . TYR A 1 243 ? 24.931 15.272 -23.163 1.00 89.44 243 TYR A C 1
ATOM 1932 O O . TYR A 1 243 ? 24.549 16.412 -23.458 1.00 89.44 243 TYR A O 1
ATOM 1940 N N . PHE A 1 244 ? 25.277 14.929 -21.913 1.00 81.44 244 PHE A N 1
ATOM 1941 C CA . PHE A 1 244 ? 25.148 15.824 -20.752 1.00 81.44 244 PHE A CA 1
ATOM 1942 C C . PHE A 1 244 ? 26.381 16.696 -20.488 1.00 81.44 244 PHE A C 1
ATOM 1944 O O . PHE A 1 244 ? 26.219 17.829 -20.065 1.00 81.44 244 PHE A O 1
ATOM 1951 N N . GLU A 1 245 ? 27.608 16.262 -20.767 1.00 76.56 245 GLU A N 1
ATOM 1952 C CA . GLU A 1 245 ? 28.815 17.098 -20.626 1.00 76.56 245 GLU A CA 1
ATOM 1953 C C . GLU A 1 245 ? 28.829 18.264 -21.613 1.00 76.56 245 GLU A C 1
ATOM 1955 O O . GLU A 1 245 ? 29.344 19.336 -21.303 1.00 76.56 245 GLU A O 1
ATOM 1960 N N . ALA A 1 246 ? 28.176 18.118 -22.767 1.00 67.25 246 ALA A N 1
ATOM 1961 C CA . ALA A 1 246 ? 27.945 19.231 -23.683 1.00 67.25 246 ALA A CA 1
ATOM 1962 C C . ALA A 1 246 ? 27.076 20.359 -23.074 1.00 67.25 246 ALA A C 1
ATOM 1964 O O . ALA A 1 246 ? 26.867 21.387 -23.722 1.00 67.25 246 ALA A O 1
ATOM 1965 N N . ARG A 1 247 ? 26.503 20.163 -21.876 1.00 62.00 247 ARG A N 1
ATOM 1966 C CA . ARG A 1 247 ? 25.488 21.014 -21.244 1.00 62.00 247 ARG A CA 1
ATOM 1967 C C . ARG A 1 247 ? 25.658 20.983 -19.719 1.00 62.00 247 ARG A C 1
ATOM 1969 O O . ARG A 1 247 ? 25.103 20.085 -19.122 1.00 62.00 247 ARG A O 1
ATOM 1976 N N . ASP A 1 248 ? 26.373 21.934 -19.115 1.00 67.00 248 ASP A N 1
ATOM 1977 C CA . ASP A 1 248 ? 26.690 22.187 -17.674 1.00 67.00 248 ASP A CA 1
ATOM 1978 C C . ASP A 1 248 ? 25.754 21.624 -16.547 1.00 67.00 248 ASP A C 1
ATOM 1980 O O . ASP A 1 248 ? 25.310 22.336 -15.653 1.00 67.00 248 ASP A O 1
ATOM 1984 N N . THR A 1 249 ? 25.389 20.338 -16.597 1.00 68.44 249 THR A N 1
ATOM 1985 C CA . THR A 1 249 ? 24.284 19.686 -15.854 1.00 68.44 249 THR A CA 1
ATOM 1986 C C . THR A 1 249 ? 24.590 18.219 -15.531 1.00 68.44 249 THR A C 1
ATOM 1988 O O . THR A 1 249 ? 23.722 17.473 -15.071 1.00 68.44 249 THR A O 1
ATOM 1991 N N . SER A 1 250 ? 25.829 17.782 -15.775 1.00 72.88 250 SER A N 1
ATOM 1992 C CA . SER A 1 250 ? 26.245 16.379 -15.689 1.00 72.88 250 SER A CA 1
ATOM 1993 C C . SER A 1 250 ? 26.042 15.789 -14.290 1.00 72.88 250 SER A C 1
ATOM 1995 O O . SER A 1 250 ? 25.530 14.678 -14.172 1.00 72.88 250 SER A O 1
ATOM 1997 N N . GLU A 1 251 ? 26.348 16.531 -13.223 1.00 80.25 251 GLU A N 1
ATOM 1998 C CA . GLU A 1 251 ? 26.183 16.056 -11.839 1.00 80.25 251 GLU A CA 1
ATOM 1999 C C . GLU A 1 251 ? 24.714 15.791 -11.478 1.00 80.25 251 GLU A C 1
ATOM 2001 O O . GLU A 1 251 ? 24.387 14.735 -10.921 1.00 80.25 251 GLU A O 1
ATOM 2006 N N . LYS A 1 252 ? 23.810 16.683 -11.911 1.00 82.88 252 LYS A N 1
ATOM 2007 C CA . LYS A 1 252 ? 22.362 16.532 -11.713 1.00 82.88 252 LYS A CA 1
ATOM 2008 C C . LYS A 1 252 ? 21.839 15.229 -12.288 1.00 82.88 252 LYS A C 1
ATOM 2010 O O . LYS A 1 252 ? 21.159 14.463 -11.605 1.00 82.88 252 LYS A O 1
ATOM 2015 N N . PHE A 1 253 ? 22.196 14.973 -13.540 1.00 81.94 253 PHE A N 1
ATOM 2016 C CA . PHE A 1 253 ? 21.705 13.823 -14.281 1.00 81.94 253 PHE A CA 1
ATOM 2017 C C . PHE A 1 253 ? 22.357 12.504 -13.848 1.00 81.94 253 PHE A C 1
ATOM 2019 O O . PHE A 1 253 ? 21.714 11.452 -13.886 1.00 81.94 253 PHE A O 1
ATOM 2026 N N . VAL A 1 254 ? 23.627 12.541 -13.437 1.00 79.50 254 VAL A N 1
ATOM 2027 C CA . VAL A 1 254 ? 24.359 11.338 -13.026 1.00 79.50 254 VAL A CA 1
ATOM 2028 C C . VAL A 1 254 ? 23.938 10.881 -11.631 1.00 79.50 254 VAL A C 1
ATOM 2030 O O . VAL A 1 254 ? 23.814 9.673 -11.423 1.00 79.50 254 VAL A O 1
ATOM 2033 N N . TRP A 1 255 ? 23.708 11.794 -10.677 1.00 81.19 255 TRP A N 1
ATOM 2034 C CA . TRP A 1 255 ? 23.449 11.368 -9.298 1.00 81.19 255 TRP A CA 1
ATOM 2035 C C . TRP A 1 255 ? 22.605 12.313 -8.422 1.00 81.19 255 TRP A C 1
ATOM 2037 O O . TRP A 1 255 ? 21.845 11.785 -7.607 1.00 81.19 255 TRP A O 1
ATOM 2047 N N . ASP A 1 256 ? 22.646 13.649 -8.553 1.00 87.06 256 ASP A N 1
ATOM 2048 C CA . ASP A 1 256 ? 21.892 14.507 -7.606 1.00 87.06 256 ASP A CA 1
ATOM 2049 C C . ASP A 1 256 ? 20.377 14.318 -7.702 1.00 87.06 256 ASP A C 1
ATOM 2051 O O . ASP A 1 256 ? 19.705 14.161 -6.680 1.00 87.06 256 ASP A O 1
ATOM 2055 N N . ASN A 1 257 ? 19.831 14.246 -8.917 1.00 89.88 257 ASN A N 1
ATOM 2056 C CA . ASN A 1 257 ? 18.399 14.024 -9.108 1.00 89.88 257 ASN A CA 1
ATOM 2057 C C . ASN A 1 257 ? 17.973 12.638 -8.605 1.00 89.88 257 ASN A C 1
ATOM 2059 O O . ASN A 1 257 ? 16.858 12.474 -8.117 1.00 89.88 257 ASN A O 1
ATOM 2063 N N . ALA A 1 258 ? 18.864 11.640 -8.669 1.00 87.31 258 ALA A N 1
ATOM 2064 C CA . ALA A 1 258 ? 18.607 10.324 -8.095 1.00 87.31 258 ALA A CA 1
ATOM 2065 C C . ALA A 1 258 ? 18.547 10.391 -6.560 1.00 87.31 258 ALA A C 1
ATOM 2067 O O . ALA A 1 258 ? 17.631 9.823 -5.967 1.00 87.31 258 ALA A O 1
ATOM 2068 N N . LYS A 1 259 ? 19.461 11.125 -5.905 1.00 87.25 259 LYS A N 1
ATOM 2069 C CA . LYS A 1 259 ? 19.386 11.353 -4.450 1.00 87.25 259 LYS A CA 1
ATOM 2070 C C . LYS A 1 259 ? 18.077 12.034 -4.061 1.00 87.25 259 LYS A C 1
ATOM 2072 O O . LYS A 1 259 ? 17.422 11.567 -3.133 1.00 87.25 259 LYS A O 1
ATOM 2077 N N . ALA A 1 260 ? 17.693 13.089 -4.782 1.00 87.38 260 ALA A N 1
ATOM 2078 C CA . ALA A 1 260 ? 16.446 13.811 -4.545 1.00 87.38 260 ALA A CA 1
ATOM 2079 C C . ALA A 1 260 ? 15.223 12.899 -4.734 1.00 87.38 260 ALA A C 1
ATOM 2081 O O . ALA A 1 260 ? 14.362 12.835 -3.860 1.00 87.38 260 ALA A O 1
ATOM 2082 N N . CYS A 1 261 ? 15.193 12.122 -5.822 1.00 86.06 261 CYS A N 1
ATOM 2083 C CA . CYS A 1 261 ? 14.126 11.168 -6.124 1.00 86.06 261 CYS A CA 1
ATOM 2084 C C . CYS A 1 261 ? 13.974 10.077 -5.049 1.00 86.06 261 CYS A C 1
ATOM 2086 O O . CYS A 1 261 ? 12.853 9.713 -4.702 1.00 86.06 261 CYS A O 1
ATOM 2088 N N . TYR A 1 262 ? 15.079 9.517 -4.547 1.00 81.69 262 TYR A N 1
ATOM 2089 C CA . TYR A 1 262 ? 15.058 8.413 -3.577 1.00 81.69 262 TYR A CA 1
ATOM 2090 C C . TYR A 1 262 ? 15.110 8.872 -2.110 1.00 81.69 262 TYR A C 1
ATOM 2092 O O . TYR A 1 262 ? 15.060 8.030 -1.214 1.00 81.69 262 TYR A O 1
ATOM 2100 N N . GLY A 1 263 ? 15.223 10.178 -1.848 1.00 83.81 263 GLY A N 1
ATOM 2101 C CA . GLY A 1 263 ? 15.382 10.723 -0.497 1.00 83.81 263 GLY A CA 1
ATOM 2102 C C . GLY A 1 263 ? 16.666 10.254 0.196 1.00 83.81 263 GLY A C 1
ATOM 2103 O O . GLY A 1 263 ? 16.653 9.990 1.399 1.00 83.81 263 GLY A O 1
ATOM 2104 N N . LEU A 1 264 ? 17.760 10.087 -0.557 1.00 79.69 264 LEU A N 1
ATOM 2105 C CA . LEU A 1 264 ? 19.036 9.630 -0.001 1.00 79.69 264 LEU A CA 1
ATOM 2106 C C . LEU A 1 264 ? 19.699 10.756 0.809 1.00 79.69 264 LEU A C 1
ATOM 2108 O O . LEU A 1 264 ? 19.736 11.893 0.335 1.00 79.69 264 LEU A O 1
ATOM 2112 N N . PRO A 1 265 ? 20.242 10.463 2.005 1.00 78.44 265 PRO A N 1
ATOM 2113 C CA . PRO A 1 265 ? 20.993 11.448 2.772 1.00 78.44 265 PRO A CA 1
ATOM 2114 C C . PRO A 1 265 ? 22.296 11.809 2.053 1.00 78.44 265 PRO A C 1
ATOM 2116 O O . PRO A 1 265 ? 22.879 10.973 1.356 1.00 78.44 265 PRO A O 1
ATOM 2119 N N . ASP A 1 266 ? 22.794 13.025 2.274 1.00 75.88 266 ASP A N 1
ATOM 2120 C CA . ASP A 1 266 ? 24.154 13.363 1.863 1.00 75.88 266 ASP A CA 1
ATOM 2121 C C . ASP A 1 266 ? 25.150 12.455 2.592 1.00 75.88 266 ASP A C 1
ATOM 2123 O O . ASP A 1 266 ? 24.989 12.142 3.778 1.00 75.88 266 ASP A O 1
ATOM 2127 N N . HIS A 1 267 ? 26.177 11.999 1.872 1.00 57.62 267 HIS A N 1
ATOM 2128 C CA . HIS A 1 267 ? 27.227 11.188 2.474 1.00 57.62 267 HIS A CA 1
ATOM 2129 C C . HIS A 1 267 ? 27.839 11.949 3.662 1.00 57.62 267 HIS A C 1
ATOM 2131 O O . HIS A 1 267 ? 28.245 13.102 3.488 1.00 57.62 267 HIS A O 1
ATOM 2137 N N . PRO A 1 268 ? 27.949 11.337 4.859 1.00 53.31 268 PRO A N 1
ATOM 2138 C CA . PRO A 1 268 ? 28.720 11.943 5.931 1.00 53.31 268 PRO A CA 1
ATOM 2139 C C . PRO A 1 268 ? 30.146 12.151 5.422 1.00 53.31 268 PRO A C 1
ATOM 2141 O O . PRO A 1 268 ? 30.735 11.229 4.848 1.00 53.31 268 PRO A O 1
ATOM 2144 N N . GLN A 1 269 ? 30.689 13.360 5.598 1.00 49.31 269 GLN A N 1
ATOM 2145 C CA . GLN A 1 269 ? 32.092 13.594 5.276 1.00 49.31 269 GLN A CA 1
ATOM 2146 C C . GLN A 1 269 ? 32.936 12.561 6.031 1.00 49.31 269 GLN A C 1
ATOM 2148 O O . GLN A 1 269 ? 32.679 12.338 7.221 1.00 49.31 269 GLN A O 1
ATOM 2153 N N . PRO A 1 270 ? 33.909 11.907 5.370 1.00 48.44 270 PRO A N 1
ATOM 2154 C CA . PRO A 1 270 ? 34.823 11.027 6.075 1.00 48.44 270 PRO A CA 1
ATOM 2155 C C . PRO A 1 270 ? 35.443 11.828 7.219 1.00 48.44 270 PRO A C 1
ATOM 2157 O O . PRO A 1 270 ? 35.913 12.949 7.009 1.00 48.44 270 PRO A O 1
ATOM 2160 N N . ALA A 1 271 ? 35.364 11.283 8.436 1.00 49.31 271 ALA A N 1
ATOM 2161 C CA . ALA A 1 271 ? 35.984 11.897 9.598 1.00 49.31 271 ALA A CA 1
ATOM 2162 C C . ALA A 1 271 ? 37.441 12.204 9.241 1.00 49.31 271 ALA A C 1
ATOM 2164 O O . ALA A 1 271 ? 38.139 11.325 8.736 1.00 49.31 271 ALA A O 1
ATOM 2165 N N . SER A 1 272 ? 37.873 13.450 9.454 1.00 51.53 272 SE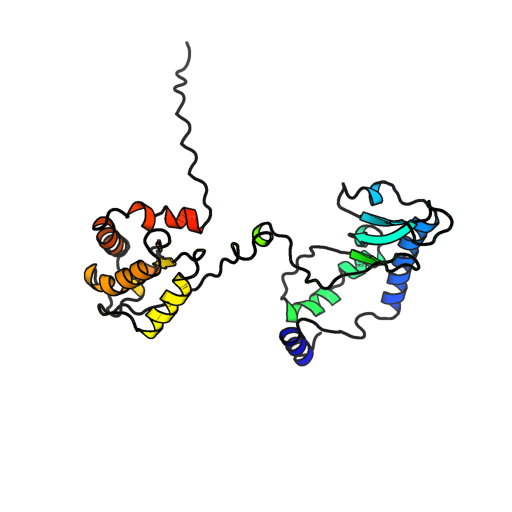R A N 1
ATOM 2166 C CA . SER A 1 272 ? 39.276 13.822 9.300 1.00 51.53 272 SER A CA 1
ATOM 2167 C C . SER A 1 272 ? 40.107 12.808 10.077 1.00 51.53 272 SER A C 1
ATOM 2169 O O . SER A 1 272 ? 39.907 12.685 11.288 1.00 51.53 272 SER A O 1
ATOM 2171 N N . GLU A 1 273 ? 40.975 12.060 9.394 1.00 45.28 273 GLU A N 1
ATOM 2172 C CA . GLU A 1 273 ? 41.907 11.149 10.048 1.00 45.28 273 GLU A CA 1
ATOM 2173 C C . GLU A 1 273 ? 42.713 11.965 11.059 1.00 45.28 273 GLU A C 1
ATOM 2175 O O . GLU A 1 273 ? 43.565 12.781 10.702 1.00 45.28 273 GLU A O 1
ATOM 2180 N N . GLY A 1 274 ? 42.367 11.805 12.337 1.00 44.88 274 GLY A N 1
ATOM 2181 C CA . GLY A 1 274 ? 43.140 12.344 13.435 1.00 44.88 274 GLY A CA 1
ATOM 2182 C C . GLY A 1 274 ? 44.512 11.702 13.363 1.00 44.88 274 GLY A C 1
ATOM 2183 O O . GLY A 1 274 ? 44.642 10.484 13.478 1.00 44.88 274 GLY A O 1
ATOM 2184 N N . THR A 1 275 ? 45.531 12.516 13.123 1.00 49.78 275 THR A N 1
ATOM 2185 C CA . THR A 1 275 ? 46.926 12.116 13.242 1.00 49.78 275 THR A CA 1
ATOM 2186 C C . THR A 1 275 ? 47.244 11.882 14.717 1.00 49.78 275 THR A C 1
ATOM 2188 O O . THR A 1 275 ? 47.864 12.729 15.357 1.00 49.78 275 THR A O 1
ATOM 2191 N N . ASP A 1 276 ? 46.821 10.746 15.265 1.00 45.47 276 ASP A N 1
ATOM 2192 C CA . ASP A 1 276 ? 47.344 10.245 16.534 1.00 45.47 276 ASP A CA 1
ATOM 2193 C C . ASP A 1 276 ? 48.672 9.541 16.239 1.00 45.47 276 ASP A C 1
ATOM 2195 O O . ASP A 1 276 ? 48.762 8.327 16.053 1.00 45.47 276 ASP A O 1
ATOM 2199 N N . GLY A 1 277 ? 49.725 10.353 16.130 1.00 41.97 277 GLY A N 1
ATOM 2200 C CA . GLY A 1 277 ? 51.089 9.866 16.287 1.00 41.97 277 GLY A CA 1
ATOM 2201 C C . GLY A 1 277 ? 51.290 9.373 17.726 1.00 41.97 277 GLY A C 1
ATOM 2202 O O . GLY A 1 277 ? 50.729 9.964 18.651 1.00 41.97 277 GLY A O 1
ATOM 2203 N N . PRO A 1 278 ? 52.068 8.299 17.944 1.00 45.62 278 PRO A N 1
ATOM 2204 C CA . PRO A 1 278 ? 52.300 7.782 19.282 1.00 45.62 278 PRO A CA 1
ATOM 2205 C C . PRO A 1 278 ? 53.093 8.817 20.083 1.00 45.62 278 PRO A C 1
ATOM 2207 O O . PRO A 1 278 ? 54.154 9.272 19.661 1.00 45.62 278 PRO A O 1
ATOM 2210 N N . SER A 1 279 ? 52.548 9.207 21.228 1.00 47.19 279 SER A N 1
ATOM 2211 C CA . SER A 1 279 ? 53.244 10.006 22.229 1.00 47.19 279 SER A CA 1
ATOM 2212 C C . SER A 1 279 ? 54.287 9.142 22.943 1.00 47.19 279 SER A C 1
ATOM 2214 O O . SER A 1 279 ? 53.908 8.169 23.601 1.00 47.19 279 SER A O 1
ATOM 2216 N N . ASP A 1 280 ? 55.561 9.512 22.784 1.00 48.56 280 ASP A N 1
ATOM 2217 C CA . ASP A 1 280 ? 56.697 9.095 23.624 1.00 48.56 280 ASP A CA 1
ATOM 2218 C C . ASP A 1 280 ? 56.578 9.626 25.066 1.00 48.56 280 ASP A C 1
ATOM 2220 O O . ASP A 1 280 ? 56.069 10.761 25.249 1.00 48.56 280 ASP A O 1
#

Foldseek 3Di:
DDDPVQQVCCVVVVDGDDPPLDDPVLVVLVVVLVVVLQVCQVVVNVDVVQCPCPPPQKHWDWDAFAPDPDRVRIDTFKMKNSLSVDVSQVCVVPPCSVQVVCCSRPRNDDDDDIDMDGDDDHRPPDDDPDDDDDDPDVLVVCVLQRPPDDDDDAFAQELDATDPVVLVVLLVVLVRLNAADEDECQCVSYPDALRDLDLSSCVNVVVSNCVRNPLQRAAYDHPPPVNVVRPDSCSSVNSVCVNPVVPPRNCNHHPPSVCVNVVPDDDDDPPDPPPPDDDD

Radius of gyration: 30.47 Å; chains: 1; bounding box: 84×46×75 Å

pLDDT: mean 83.37, std 13.82, range [41.97, 97.31]